Protein AF-0000000069617467 (afdb_homodimer)

Solvent-accessible surface area (backbone atoms only — not comparable to full-atom values): 15774 Å² total; per-residue (Å²): 109,36,40,50,74,33,66,69,47,35,53,41,63,71,67,53,55,66,71,58,50,39,51,41,36,24,69,76,70,70,43,80,58,65,96,55,37,62,63,57,52,35,64,37,52,48,46,84,77,55,85,90,43,57,62,51,57,52,49,24,48,52,44,39,72,70,46,52,64,68,52,53,51,52,40,30,53,61,68,50,56,65,60,70,63,42,53,55,52,51,37,44,50,51,50,61,40,33,41,37,44,66,61,40,49,51,53,48,49,52,49,53,47,48,50,48,47,52,50,48,49,50,48,50,48,53,49,49,53,55,53,63,67,61,58,74,78,71,76,74,75,121,108,37,40,51,75,34,64,70,48,36,52,40,64,72,69,52,55,66,72,59,50,39,52,42,36,24,70,76,70,71,43,80,57,65,93,55,39,63,64,55,51,34,64,38,51,47,49,84,76,57,82,89,47,57,61,50,56,51,50,26,49,52,46,39,72,70,46,52,64,67,53,52,51,52,40,30,53,61,68,52,54,65,60,68,62,43,52,55,54,50,36,44,50,51,50,60,41,33,41,37,43,66,58,41,48,51,53,48,51,52,47,53,49,50,50,50,46,51,50,49,50,50,50,50,50,52,51,50,55,54,55,62,67,60,58,73,78,71,77,73,76,120

Sequence (284 aa):
MKLIDIPELKAAIASERISRIRCLHNFLFGFDGDRENRNRMREFSGFNFHPNDKDFNEKAKLIEEKLSLNELITISNLLLINTKDTKKEIAQRLLTHLRDLNVLNQSIIRENDSEAENEQNRKSLEILSEESVQLPVHNVYHMKLIDIPELKAAIASERISRIRCLHNFLFGFDGDRENRNRMREFSGFNFHPNDKDFNEKAKLIEEKLSLNELITISNLLLINTKDTKKEIAQRLLTHLRDLNVLNQSIIRENDSEAENEQNRKSLEILSEESVQLPVHNVYH

Secondary structure (DSSP, 8-state):
--GGGSHHHHHHHHHS-HHHHHHHHHHHHSS---TTHHHHHHT-------TT-HHHHHHHHHHHHHS-HHHHHHHHHHTT-GGGS-HHHHHHHHHHHHS-HHHHHHHHHHHHHHHHHHHHHHHHHHHHHHHHHTS-------/--GGGSHHHHHHHHHS-HHHHHHHHHHHHSS---TTHHHHHHT-------TT-HHHHHHHHHHHHHS-HHHHHHHHHHTT-GGGS-HHHHHHHHHHHHS-HHHHHHHHHHHHHHHHHHHHHHHHHHHHHHHHHTS-------

Radius of gyration: 24.66 Å; Cα contacts (8 Å, |Δi|>4): 223; chains: 2; bounding box: 37×112×47 Å

Foldseek 3Di:
DFLCVDPLLVVLLVPDDPVLLQLLLCLQPVDGDDPCSSVVRRRHDDDDQDDVRVVVVVSVVSCPVPDDPVSVVSNCVSSCNVVPQDPVNVVVVVCVCVVDVVNVVVVVVVVVVVVVVVVVVVVVVVVVVVVVVPPDPPPPPD/DFLCVDPLLVVLLVPDDPVLLQLLLCLQPVDGDDPCSSVVRRRHDDDDQDVVNVVVVVSVVSCPVPDDPVSVVSNCVSSCNVVPQDPVNVVVVVCVCVVDVVNVVVVVVVVVVVVVVVVVVVVVVVVVVVVVVPPDPPPPPD

Organism: Araneus ventricosus (NCBI:txid182803)

Structure (mmCIF, N/CA/C/O backbone):
data_AF-0000000069617467-model_v1
#
loop_
_entity.id
_entity.type
_entity.pdbx_description
1 polymer 'Uncharacterized protein'
#
loop_
_atom_site.group_PDB
_atom_site.id
_atom_site.type_symbol
_atom_site.label_atom_id
_atom_site.label_alt_id
_atom_site.label_comp_id
_atom_site.label_asym_id
_atom_site.label_entity_id
_atom_site.label_seq_id
_atom_site.pdbx_PDB_ins_code
_atom_site.Cartn_x
_atom_site.Cartn_y
_atom_site.Cartn_z
_atom_site.occupancy
_atom_site.B_iso_or_equiv
_atom_site.auth_seq_id
_atom_site.auth_comp_id
_atom_site.auth_asym_id
_atom_site.auth_atom_id
_atom_site.pdbx_PDB_model_num
ATOM 1 N N . MET A 1 1 ? -6.25 -17.75 -20.094 1 91.5 1 MET A N 1
ATOM 2 C CA . MET A 1 1 ? -5.418 -16.562 -20.172 1 91.5 1 MET A CA 1
ATOM 3 C C . MET A 1 1 ? -4.188 -16.703 -19.281 1 91.5 1 MET A C 1
ATOM 5 O O . MET A 1 1 ? -4.25 -17.312 -18.219 1 91.5 1 MET A O 1
ATOM 9 N N . LYS A 1 2 ? -3.053 -16.203 -19.844 1 96.44 2 LYS A N 1
ATOM 10 C CA . LYS A 1 2 ? -1.792 -16.219 -19.109 1 96.44 2 LYS A CA 1
ATOM 11 C C . LYS A 1 2 ? -1.332 -14.805 -18.781 1 96.44 2 LYS A C 1
ATOM 13 O O . LYS A 1 2 ? -1.882 -13.828 -19.281 1 96.44 2 LYS A O 1
ATOM 18 N N . LEU A 1 3 ? -0.319 -14.68 -17.875 1 96.06 3 LEU A N 1
ATOM 19 C CA . LEU A 1 3 ? 0.204 -13.375 -17.469 1 96.06 3 LEU A CA 1
ATOM 20 C C . LEU A 1 3 ? 0.758 -12.625 -18.672 1 96.06 3 LEU A C 1
ATOM 22 O O . LEU A 1 3 ? 0.62 -11.398 -18.766 1 96.06 3 LEU A O 1
ATOM 26 N N . ILE A 1 4 ? 1.309 -13.445 -19.641 1 95.88 4 ILE A N 1
ATOM 27 C CA . ILE A 1 4 ? 1.941 -12.836 -20.797 1 95.88 4 ILE A CA 1
ATOM 28 C C . ILE A 1 4 ? 0.876 -12.227 -21.703 1 95.88 4 ILE A C 1
ATOM 30 O O . ILE A 1 4 ? 1.183 -11.391 -22.562 1 95.88 4 ILE A O 1
ATOM 34 N N . ASP A 1 5 ? -0.355 -12.648 -21.562 1 96.69 5 ASP A N 1
ATOM 35 C CA . ASP A 1 5 ? -1.444 -12.141 -22.391 1 96.69 5 ASP A CA 1
ATOM 36 C C . ASP A 1 5 ? -1.894 -10.758 -21.938 1 96.69 5 ASP A C 1
ATOM 38 O O . ASP A 1 5 ? -2.65 -10.078 -22.625 1 96.69 5 ASP A O 1
ATOM 42 N N . ILE A 1 6 ? -1.424 -10.391 -20.781 1 95.69 6 ILE A N 1
ATOM 43 C CA . ILE A 1 6 ? -1.722 -9.07 -20.25 1 95.69 6 ILE A CA 1
ATOM 44 C C . ILE A 1 6 ? -0.557 -8.125 -20.516 1 95.69 6 ILE A C 1
ATOM 46 O O . ILE A 1 6 ? 0.507 -8.242 -19.906 1 95.69 6 ILE A O 1
ATOM 50 N N . PRO A 1 7 ? -0.808 -7.207 -21.438 1 94.75 7 PRO A N 1
ATOM 51 C CA . PRO A 1 7 ? 0.299 -6.375 -21.906 1 94.75 7 PRO A CA 1
ATOM 52 C C . PRO A 1 7 ? 1.029 -5.66 -20.781 1 94.75 7 PRO A C 1
ATOM 54 O O . PRO A 1 7 ? 2.262 -5.613 -20.766 1 94.75 7 PRO A O 1
ATOM 57 N N . GLU A 1 8 ? 0.348 -5.137 -19.828 1 93.38 8 GLU A N 1
ATOM 58 C CA . GLU A 1 8 ? 0.96 -4.395 -18.734 1 93.38 8 GLU A CA 1
ATOM 59 C C . GLU A 1 8 ? 1.828 -5.309 -17.859 1 93.38 8 GLU A C 1
ATOM 61 O O . GLU A 1 8 ? 2.912 -4.914 -17.438 1 93.38 8 GLU A O 1
ATOM 66 N N . LEU A 1 9 ? 1.341 -6.488 -17.625 1 95.31 9 LEU A N 1
ATOM 67 C CA . LEU A 1 9 ? 2.086 -7.418 -16.781 1 95.31 9 LEU A CA 1
ATOM 68 C C . LEU A 1 9 ? 3.281 -7.992 -17.531 1 95.31 9 LEU A C 1
ATOM 70 O O . LEU A 1 9 ? 4.34 -8.227 -16.938 1 95.31 9 LEU A O 1
ATOM 74 N N . LYS A 1 10 ? 3.018 -8.195 -18.859 1 95.94 10 LYS A N 1
ATOM 75 C CA . LYS A 1 10 ? 4.129 -8.625 -19.703 1 95.94 10 LYS A CA 1
ATOM 76 C C . LYS A 1 10 ? 5.293 -7.641 -19.625 1 95.94 10 LYS A C 1
ATOM 78 O O . LYS A 1 10 ? 6.441 -8.039 -19.422 1 95.94 10 LYS A O 1
ATOM 83 N N . ALA A 1 11 ? 4.973 -6.387 -19.766 1 95.62 11 ALA A N 1
ATOM 84 C CA . ALA A 1 11 ? 5.984 -5.336 -19.719 1 95.62 11 ALA A CA 1
ATOM 85 C C . ALA A 1 11 ? 6.641 -5.27 -18.344 1 95.62 11 ALA A C 1
ATOM 87 O O . ALA A 1 11 ? 7.859 -5.113 -18.234 1 95.62 11 ALA A O 1
ATOM 88 N N . ALA A 1 12 ? 5.84 -5.379 -17.297 1 92.88 12 ALA A N 1
ATOM 89 C CA . ALA A 1 12 ? 6.344 -5.293 -15.938 1 92.88 12 ALA A CA 1
ATOM 90 C C . ALA A 1 12 ? 7.305 -6.441 -15.633 1 92.88 12 ALA A C 1
ATOM 92 O O . ALA A 1 12 ? 8.398 -6.223 -15.109 1 92.88 12 ALA A O 1
ATOM 93 N N . ILE A 1 13 ? 6.965 -7.609 -16.031 1 95.44 13 ILE A N 1
ATOM 94 C CA . ILE A 1 13 ? 7.762 -8.797 -15.758 1 95.44 13 ILE A CA 1
ATOM 95 C C . ILE A 1 13 ? 9.078 -8.719 -16.531 1 95.44 13 ILE A C 1
ATOM 97 O O . ILE A 1 13 ? 10.133 -9.109 -16.016 1 95.44 13 ILE A O 1
ATOM 101 N N . ALA A 1 14 ? 9.016 -8.141 -17.656 1 95.12 14 ALA A N 1
ATOM 102 C CA . ALA A 1 14 ? 10.203 -8.031 -18.5 1 95.12 14 ALA A CA 1
ATOM 103 C C . ALA A 1 14 ? 11.188 -7.016 -17.938 1 95.12 14 ALA A C 1
ATOM 105 O O . ALA A 1 14 ? 12.406 -7.191 -18.062 1 95.12 14 ALA A O 1
ATOM 106 N N . SER A 1 15 ? 10.711 -5.988 -17.266 1 94.75 15 SER A N 1
ATOM 107 C CA . SER A 1 15 ? 11.547 -4.84 -16.938 1 94.75 15 SER A CA 1
ATOM 108 C C . SER A 1 15 ? 11.875 -4.793 -15.453 1 94.75 15 SER A C 1
ATOM 110 O O . SER A 1 15 ? 12.781 -4.07 -15.031 1 94.75 15 SER A O 1
ATOM 112 N N . GLU A 1 16 ? 11.227 -5.531 -14.609 1 93.81 16 GLU A N 1
ATOM 113 C CA . GLU A 1 16 ? 11.406 -5.453 -13.164 1 93.81 16 GLU A CA 1
ATOM 114 C C . GLU A 1 16 ? 12.758 -6.027 -12.75 1 93.81 16 GLU A C 1
ATOM 116 O O . GLU A 1 16 ? 13.312 -6.891 -13.438 1 93.81 16 GLU A O 1
ATOM 121 N N . ARG A 1 17 ? 13.203 -5.52 -11.648 1 93.5 17 ARG A N 1
ATOM 122 C CA . ARG A 1 17 ? 14.469 -6 -11.086 1 93.5 17 ARG A CA 1
ATOM 123 C C . ARG A 1 17 ? 14.367 -7.473 -10.703 1 93.5 17 ARG A C 1
ATOM 125 O O . ARG A 1 17 ? 13.281 -7.973 -10.406 1 93.5 17 ARG A O 1
ATOM 132 N N . ILE A 1 18 ? 15.516 -8.094 -10.672 1 93.75 18 ILE A N 1
ATOM 133 C CA . ILE A 1 18 ? 15.609 -9.531 -10.438 1 93.75 18 ILE A CA 1
ATOM 134 C C . ILE A 1 18 ? 15.047 -9.867 -9.055 1 93.75 18 ILE A C 1
ATOM 136 O O . ILE A 1 18 ? 14.367 -10.883 -8.883 1 93.75 18 ILE A O 1
ATOM 140 N N . SER A 1 19 ? 15.383 -9.062 -8.078 1 92.69 19 SER A N 1
ATOM 141 C CA . SER A 1 19 ? 14.93 -9.32 -6.711 1 92.69 19 SER A CA 1
ATOM 142 C C . SER A 1 19 ? 13.406 -9.367 -6.633 1 92.69 19 SER A C 1
ATOM 144 O O . SER A 1 19 ? 12.844 -10.234 -5.965 1 92.69 19 SER A O 1
ATO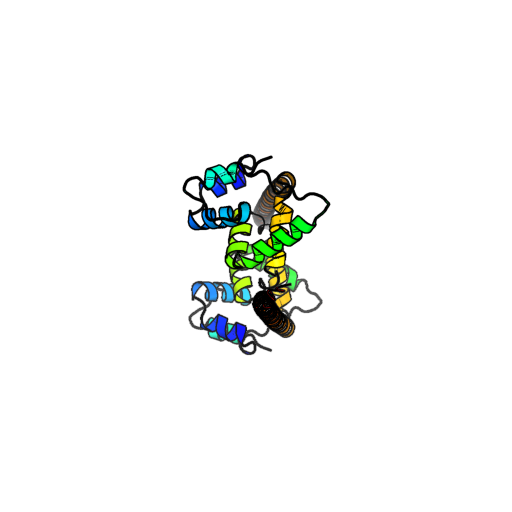M 146 N N . ARG A 1 20 ? 12.758 -8.508 -7.336 1 93.31 20 ARG A N 1
ATOM 147 C CA . ARG A 1 20 ? 11.297 -8.453 -7.34 1 93.31 20 ARG A CA 1
ATOM 148 C C . ARG A 1 20 ? 10.711 -9.617 -8.125 1 93.31 20 ARG A C 1
ATOM 150 O O . ARG A 1 20 ? 9.672 -10.172 -7.734 1 93.31 20 ARG A O 1
ATOM 157 N N . ILE A 1 21 ? 11.438 -10 -9.172 1 94.81 21 ILE A N 1
ATOM 158 C CA . ILE A 1 21 ? 11.008 -11.148 -9.969 1 94.81 21 ILE A CA 1
ATOM 159 C C . ILE A 1 21 ? 11.094 -12.422 -9.125 1 94.81 21 ILE A C 1
ATOM 161 O O . ILE A 1 21 ? 10.195 -13.266 -9.164 1 94.81 21 ILE A O 1
ATOM 165 N N . ARG A 1 22 ? 12.125 -12.422 -8.367 1 94.19 22 ARG A N 1
ATOM 166 C CA . ARG A 1 22 ? 12.289 -13.578 -7.496 1 94.19 22 ARG A CA 1
ATOM 167 C C . ARG A 1 22 ? 11.188 -13.633 -6.441 1 94.19 22 ARG A C 1
ATOM 169 O O . ARG A 1 22 ? 10.664 -14.703 -6.141 1 94.19 22 ARG A O 1
ATOM 176 N N . CYS A 1 23 ? 10.867 -12.57 -5.949 1 94.31 23 CYS A N 1
ATOM 177 C CA . CYS A 1 23 ? 9.797 -12.461 -4.961 1 94.31 23 CYS A CA 1
ATOM 178 C C . CYS A 1 23 ? 8.469 -12.898 -5.547 1 94.31 23 CYS A C 1
ATOM 180 O O . CYS A 1 23 ? 7.754 -13.711 -4.945 1 94.31 23 CYS A O 1
ATOM 182 N N . LEU A 1 24 ? 8.195 -12.469 -6.699 1 96.25 24 LEU A N 1
ATOM 183 C CA . LEU A 1 24 ? 6.953 -12.844 -7.375 1 96.25 24 LEU A CA 1
ATOM 184 C C . LEU A 1 24 ? 6.934 -14.328 -7.695 1 96.25 24 LEU A C 1
ATOM 186 O O . LEU A 1 24 ? 5.91 -14.992 -7.516 1 96.25 24 LEU A O 1
ATOM 190 N N . HIS A 1 25 ? 8.016 -14.781 -8.188 1 96.75 25 HIS A N 1
ATOM 191 C CA . HIS A 1 25 ? 8.117 -16.203 -8.508 1 96.75 25 HIS A CA 1
ATOM 192 C C . HIS A 1 25 ? 7.871 -17.062 -7.266 1 96.75 25 HIS A C 1
ATOM 194 O O . HIS A 1 25 ? 7.164 -18.062 -7.332 1 96.75 25 HIS A O 1
ATOM 200 N N . ASN A 1 26 ? 8.477 -16.688 -6.184 1 94.5 26 ASN A N 1
ATOM 201 C CA . ASN A 1 26 ? 8.273 -17.391 -4.922 1 94.5 26 ASN A CA 1
ATOM 202 C C . ASN A 1 26 ? 6.805 -17.375 -4.508 1 94.5 26 ASN A C 1
ATOM 204 O O . ASN A 1 26 ? 6.273 -18.406 -4.062 1 94.5 26 ASN A O 1
ATOM 208 N N . PHE A 1 27 ? 6.172 -16.391 -4.66 1 96.44 27 PHE A N 1
ATOM 209 C CA . PHE A 1 27 ? 4.754 -16.234 -4.355 1 96.44 27 PHE A CA 1
ATOM 210 C C . PHE A 1 27 ? 3.906 -17.156 -5.234 1 96.44 27 PHE A C 1
ATOM 212 O O . PHE A 1 27 ? 3.014 -17.844 -4.742 1 96.44 27 PHE A O 1
ATOM 219 N N . LEU A 1 28 ? 4.203 -17.203 -6.484 1 95.12 28 LEU A N 1
ATOM 220 C CA . LEU A 1 28 ? 3.379 -17.922 -7.449 1 95.12 28 LEU A CA 1
ATOM 221 C C . LEU A 1 28 ? 3.594 -19.422 -7.332 1 95.12 28 LEU A C 1
ATOM 223 O O . LEU A 1 28 ? 2.641 -20.203 -7.426 1 95.12 28 LEU A O 1
ATOM 227 N N . PHE A 1 29 ? 4.902 -19.734 -7.117 1 93.38 29 PHE A N 1
ATOM 228 C CA . PHE A 1 29 ? 5.23 -21.156 -7.285 1 93.38 29 PHE A CA 1
ATOM 229 C C . PHE A 1 29 ? 5.73 -21.75 -5.977 1 93.38 29 PHE A C 1
ATOM 231 O O . PHE A 1 29 ? 5.828 -22.969 -5.848 1 93.38 29 PHE A O 1
ATOM 238 N N . GLY A 1 30 ? 6.051 -21 -5.008 1 91.06 30 GLY A N 1
ATOM 239 C CA . GLY A 1 30 ? 6.371 -21.469 -3.67 1 91.06 30 GLY A CA 1
ATOM 240 C C . GLY A 1 30 ? 7.848 -21.766 -3.482 1 91.06 30 GLY A C 1
ATOM 241 O O . GLY A 1 30 ? 8.242 -22.391 -2.492 1 91.06 30 GLY A O 1
ATOM 242 N N . PHE A 1 31 ? 8.656 -21.469 -4.402 1 87 31 PHE A N 1
ATOM 243 C CA . PHE A 1 31 ? 10.094 -21.688 -4.285 1 87 31 PHE A CA 1
ATOM 244 C C . PHE A 1 31 ? 10.867 -20.625 -5.078 1 87 31 PHE A C 1
ATOM 246 O O . PHE A 1 31 ? 10.312 -19.984 -5.973 1 87 31 PHE A O 1
ATOM 253 N N . ASP A 1 32 ? 12.156 -20.516 -4.629 1 83.81 32 ASP A N 1
ATOM 254 C CA . ASP A 1 32 ? 13.008 -19.547 -5.301 1 83.81 32 ASP A CA 1
ATOM 255 C C . ASP A 1 32 ? 13.32 -19.984 -6.73 1 83.81 32 ASP A C 1
ATOM 257 O O . ASP A 1 32 ? 13.555 -21.156 -6.988 1 83.81 32 ASP A O 1
ATOM 261 N N . GLY A 1 33 ? 12.992 -19.25 -7.609 1 80.5 33 GLY A N 1
ATOM 262 C CA . GLY A 1 33 ? 13.234 -19.578 -9.008 1 80.5 33 GLY A CA 1
ATOM 263 C C . GLY A 1 33 ? 14.695 -19.469 -9.398 1 80.5 33 GLY A C 1
ATOM 264 O O . GLY A 1 33 ? 15.562 -19.297 -8.539 1 80.5 33 GLY A O 1
ATOM 265 N N . ASP A 1 34 ? 14.953 -19.938 -10.641 1 87.31 34 ASP A N 1
ATOM 266 C CA . ASP A 1 34 ? 16.266 -19.859 -11.273 1 87.31 34 ASP A CA 1
ATOM 267 C C . ASP A 1 34 ? 16.266 -18.859 -12.422 1 87.31 34 ASP A C 1
ATOM 269 O O . ASP A 1 34 ? 15.594 -17.828 -12.352 1 87.31 34 ASP A O 1
ATOM 273 N N . ARG A 1 35 ? 17.109 -19 -13.367 1 88.5 35 ARG A N 1
ATOM 274 C CA . ARG A 1 35 ? 17.281 -18.094 -14.484 1 88.5 35 ARG A CA 1
ATOM 275 C C . ARG A 1 35 ? 16.016 -18.047 -15.352 1 88.5 35 ARG A C 1
ATOM 277 O O . ARG A 1 35 ? 15.82 -17.094 -16.109 1 88.5 35 ARG A O 1
ATOM 284 N N . GLU A 1 36 ? 15.211 -19.047 -15.133 1 89.06 36 GLU A N 1
ATOM 285 C CA . GLU A 1 36 ? 14.047 -19.141 -16.016 1 89.06 36 GLU A CA 1
ATOM 286 C C . GLU A 1 36 ? 12.797 -18.594 -15.328 1 89.06 36 GLU A C 1
ATOM 288 O O . GLU A 1 36 ? 11.68 -18.812 -15.797 1 89.06 36 GLU A O 1
ATOM 293 N N . ASN A 1 37 ? 12.961 -17.844 -14.273 1 92.12 37 ASN A N 1
ATOM 294 C CA . ASN A 1 37 ? 11.867 -17.281 -13.484 1 92.12 37 ASN A CA 1
ATOM 295 C C . ASN A 1 37 ? 10.875 -16.516 -14.367 1 92.12 37 ASN A C 1
ATOM 297 O O . ASN A 1 37 ? 9.672 -16.781 -14.32 1 92.12 37 ASN A O 1
ATOM 301 N N . ARG A 1 38 ? 11.367 -15.68 -15.203 1 95.25 38 ARG A N 1
ATOM 302 C CA . ARG A 1 38 ? 10.5 -14.82 -16 1 95.25 38 ARG A CA 1
ATOM 303 C C . ARG A 1 38 ? 9.664 -15.641 -16.984 1 95.25 38 ARG A C 1
ATOM 305 O O . ARG A 1 38 ? 8.461 -15.414 -17.125 1 95.25 38 ARG A O 1
ATOM 312 N N . ASN A 1 39 ? 10.336 -16.609 -17.578 1 94.44 39 ASN A N 1
ATOM 313 C CA . ASN A 1 39 ? 9.633 -17.453 -18.547 1 94.44 39 ASN A CA 1
ATOM 314 C C . ASN A 1 39 ? 8.508 -18.234 -17.875 1 94.44 39 ASN A C 1
ATOM 316 O O . ASN A 1 39 ? 7.395 -18.312 -18.406 1 94.44 39 ASN A O 1
ATOM 320 N N . ARG A 1 40 ? 8.758 -18.812 -16.75 1 94 40 ARG A N 1
ATOM 321 C CA . ARG A 1 40 ? 7.754 -19.562 -16.016 1 94 40 ARG A CA 1
ATOM 322 C C . ARG A 1 40 ? 6.598 -18.672 -15.586 1 94 40 ARG A C 1
ATOM 324 O O . ARG A 1 40 ? 5.434 -19.062 -15.672 1 94 40 ARG A O 1
ATOM 331 N N . MET A 1 41 ? 6.84 -17.484 -15.203 1 95.69 41 MET A N 1
ATOM 332 C CA . MET A 1 41 ? 5.82 -16.562 -14.711 1 95.69 41 MET A CA 1
ATOM 333 C C . MET A 1 41 ? 4.906 -16.109 -15.844 1 95.69 41 MET A C 1
ATOM 335 O O . MET A 1 41 ? 3.703 -15.93 -15.648 1 95.69 41 MET A O 1
ATOM 339 N N . ARG A 1 42 ? 5.574 -15.977 -17 1 95.06 42 ARG A N 1
ATOM 340 C CA . ARG A 1 42 ? 4.793 -15.555 -18.156 1 95.06 42 ARG A CA 1
ATOM 341 C C . ARG A 1 42 ? 3.697 -16.578 -18.469 1 95.06 42 ARG A C 1
ATOM 343 O O . ARG A 1 42 ? 2.6 -16.203 -18.891 1 95.06 42 ARG A O 1
ATOM 350 N N . GLU A 1 43 ? 4.059 -17.812 -18.156 1 95.06 43 GLU A N 1
ATOM 351 C CA . GLU A 1 43 ? 3.154 -18.906 -18.5 1 95.06 43 GLU A CA 1
ATOM 352 C C . GLU A 1 43 ? 2.125 -19.141 -17.391 1 95.06 43 GLU A C 1
ATOM 354 O O . GLU A 1 43 ? 1.208 -19.953 -17.547 1 95.06 43 GLU A O 1
ATOM 359 N N . PHE A 1 44 ? 2.162 -18.391 -16.328 1 96.25 44 PHE A N 1
ATOM 360 C CA . PHE A 1 44 ? 1.231 -18.531 -15.219 1 96.25 44 PHE A CA 1
ATOM 361 C C . PHE A 1 44 ? -0.182 -18.156 -15.648 1 96.25 44 PHE A C 1
ATOM 363 O O . PHE A 1 44 ? -0.396 -17.094 -16.234 1 96.25 44 PHE A O 1
ATOM 370 N N . SER A 1 45 ? -1.091 -19.078 -15.367 1 95.25 45 SER A N 1
ATOM 371 C CA . SER A 1 45 ? -2.443 -18.891 -15.875 1 95.25 45 SER A CA 1
ATOM 372 C C . SER A 1 45 ? -3.438 -18.672 -14.742 1 95.25 45 SER A C 1
ATOM 374 O O . SER A 1 45 ? -4.652 -18.719 -14.953 1 95.25 45 SER A O 1
ATOM 376 N N . GLY A 1 46 ? -2.982 -18.438 -13.594 1 93.31 46 GLY A N 1
ATOM 377 C CA . GLY A 1 46 ? -3.865 -18.234 -12.461 1 93.31 46 GLY A CA 1
ATOM 378 C C . GLY A 1 46 ? -3.951 -19.438 -11.539 1 93.31 46 GLY A C 1
ATOM 379 O O . GLY A 1 46 ? -3.537 -20.531 -11.906 1 93.31 46 GLY A O 1
ATOM 380 N N . PHE A 1 47 ? -4.379 -19.141 -10.328 1 90.75 47 PHE A N 1
ATOM 381 C CA . PHE A 1 47 ? -4.609 -20.203 -9.367 1 90.75 47 PHE A CA 1
ATOM 382 C C . PHE A 1 47 ? -5.953 -20.875 -9.617 1 90.75 47 PHE A C 1
ATOM 384 O O . PHE A 1 47 ? -6.938 -20.219 -9.938 1 90.75 47 PHE A O 1
ATOM 391 N N . ASN A 1 48 ? -5.945 -22.141 -9.758 1 82.69 48 ASN A N 1
ATOM 392 C CA . ASN A 1 48 ? -7.176 -22.891 -9.945 1 82.69 48 ASN A CA 1
ATOM 393 C C . ASN A 1 48 ? -7.707 -23.453 -8.625 1 82.69 48 ASN A C 1
ATOM 395 O O . ASN A 1 48 ? -7.539 -24.625 -8.328 1 82.69 48 ASN A O 1
ATOM 399 N N . PHE A 1 49 ? -8.297 -22.438 -7.883 1 73.25 49 PHE A N 1
ATOM 400 C CA . PHE A 1 49 ? -8.828 -22.922 -6.609 1 73.25 49 PHE A CA 1
ATOM 401 C C . PHE A 1 49 ? -10.234 -23.484 -6.777 1 73.25 49 PHE A C 1
ATOM 403 O O . PHE A 1 49 ? -11.047 -22.922 -7.512 1 73.25 49 PHE A O 1
ATOM 410 N N . HIS A 1 50 ? -10.43 -24.766 -6.648 1 62.03 50 HIS A N 1
ATOM 411 C CA . HIS A 1 50 ? -11.742 -25.422 -6.68 1 62.03 50 HIS A CA 1
ATOM 412 C C . HIS A 1 50 ? -12.547 -25.094 -5.426 1 62.03 50 HIS A C 1
ATOM 414 O O . HIS A 1 50 ? -11.969 -24.766 -4.387 1 62.03 50 HIS A O 1
ATOM 420 N N . PRO A 1 51 ? -13.984 -25.328 -5.559 1 50.78 51 PRO A N 1
ATOM 421 C CA . PRO A 1 51 ? -14.977 -25.109 -4.5 1 50.78 51 PRO A CA 1
ATOM 422 C C . PRO A 1 51 ? -14.523 -25.641 -3.146 1 50.78 51 PRO A C 1
ATOM 424 O O . PRO A 1 51 ? -14.898 -25.094 -2.104 1 50.78 51 PRO A O 1
ATOM 427 N N . ASN A 1 52 ? -14.266 -27.016 -3.041 1 54.69 52 ASN A N 1
ATOM 428 C CA . ASN A 1 52 ? -14.008 -27.453 -1.672 1 54.69 52 ASN A CA 1
ATOM 429 C C . ASN A 1 52 ? -12.797 -26.75 -1.07 1 54.69 52 ASN A C 1
ATOM 431 O O . ASN A 1 52 ? -12.195 -27.234 -0.118 1 54.69 52 ASN A O 1
ATOM 435 N N . ASP A 1 53 ? -12.523 -25.391 -1.172 1 61.78 53 ASP A N 1
ATOM 436 C CA . ASP A 1 53 ? -11.727 -24.156 -1.168 1 61.78 53 ASP A CA 1
ATOM 437 C C . ASP A 1 53 ? -10.836 -24.094 0.067 1 61.78 53 ASP A C 1
ATOM 439 O O . ASP A 1 53 ? -10.336 -23.031 0.422 1 61.78 53 ASP A O 1
ATOM 443 N N . LYS A 1 54 ? -10.656 -25.188 0.839 1 78.62 54 LYS A N 1
ATOM 444 C CA . LYS A 1 54 ? -9.641 -25.281 1.886 1 78.62 54 LYS A CA 1
ATOM 445 C C . LYS A 1 54 ? -8.266 -24.906 1.345 1 78.62 54 LYS A C 1
ATOM 447 O O . LYS A 1 54 ? -7.465 -24.266 2.045 1 78.62 54 LYS A O 1
ATOM 452 N N . ASP A 1 55 ? -8.211 -25.141 0.066 1 84.12 55 ASP A N 1
ATOM 453 C CA . ASP A 1 55 ? -6.926 -24.922 -0.583 1 84.12 55 ASP A CA 1
ATOM 454 C C . ASP A 1 55 ? -6.578 -23.422 -0.6 1 84.12 55 ASP A C 1
ATOM 456 O O . ASP A 1 55 ? -5.418 -23.047 -0.417 1 84.12 55 ASP A O 1
ATOM 460 N N . PHE A 1 56 ? -7.551 -22.625 -0.708 1 88.19 56 PHE A N 1
ATOM 461 C CA . PHE A 1 56 ? -7.348 -21.172 -0.752 1 88.19 56 PHE A CA 1
ATOM 462 C C . PHE A 1 56 ? -6.789 -20.672 0.57 1 88.19 56 PHE A C 1
ATOM 464 O O . PHE A 1 56 ? -5.746 -20 0.596 1 88.19 56 PHE A O 1
ATOM 471 N N . ASN A 1 57 ? -7.445 -21.078 1.605 1 86.31 57 ASN A N 1
ATOM 472 C CA . ASN A 1 57 ? -7.02 -20.641 2.932 1 86.31 57 ASN A CA 1
ATOM 473 C C . ASN A 1 57 ? -5.648 -21.203 3.297 1 86.31 57 ASN A C 1
ATOM 475 O O . ASN A 1 57 ? -4.852 -20.531 3.949 1 86.31 57 ASN A O 1
ATOM 479 N N . GLU A 1 58 ? -5.477 -22.406 2.9 1 90.31 58 GLU A N 1
ATOM 480 C CA . GLU A 1 58 ? -4.18 -23.016 3.17 1 90.31 58 GLU A CA 1
ATOM 481 C C . GLU A 1 58 ? -3.064 -22.312 2.4 1 90.31 58 GLU A C 1
ATOM 483 O O . GLU A 1 58 ? -1.98 -22.078 2.941 1 90.31 58 GLU A O 1
ATOM 488 N N . LYS A 1 59 ? -3.404 -21.969 1.19 1 91.25 59 LYS A N 1
ATOM 489 C CA . LYS A 1 59 ? -2.422 -21.25 0.388 1 91.25 59 LYS A CA 1
ATOM 490 C C . LYS A 1 59 ? -2.162 -19.859 0.958 1 91.25 59 LYS A C 1
ATOM 492 O O . LYS A 1 59 ? -1.015 -19.422 1.035 1 91.25 59 LYS A O 1
ATOM 497 N N . ALA A 1 60 ? -3.174 -19.219 1.362 1 91.38 60 ALA A N 1
ATOM 498 C CA . ALA A 1 60 ? -3.041 -17.891 1.975 1 91.38 60 ALA A CA 1
ATOM 499 C C . ALA A 1 60 ? -2.178 -17.953 3.232 1 91.38 60 ALA A C 1
ATOM 501 O O . ALA A 1 60 ? -1.331 -17.094 3.455 1 91.38 60 ALA A O 1
ATOM 502 N N . LYS A 1 61 ? -2.461 -19 3.973 1 91.75 61 LYS A N 1
ATOM 503 C CA . LYS A 1 61 ? -1.697 -19.188 5.203 1 91.75 61 LYS A CA 1
ATOM 504 C C . LYS A 1 61 ? -0.221 -19.422 4.906 1 91.75 61 LYS A C 1
ATOM 506 O O . LYS A 1 61 ? 0.652 -18.875 5.586 1 91.75 61 LYS A O 1
ATOM 511 N N . LEU A 1 62 ? 0.059 -20.266 3.98 1 92.88 62 LEU A N 1
ATOM 512 C CA . LEU A 1 62 ? 1.433 -20.547 3.576 1 92.88 62 LEU A CA 1
ATOM 513 C C . LEU A 1 62 ? 2.133 -19.266 3.109 1 92.88 62 LEU A C 1
ATOM 515 O O . LEU A 1 62 ? 3.287 -19.031 3.471 1 92.88 62 LEU A O 1
ATOM 519 N N . ILE A 1 63 ? 1.437 -18.5 2.389 1 93.94 63 ILE A N 1
ATOM 520 C CA . ILE A 1 63 ? 1.98 -17.25 1.863 1 93.94 63 ILE A CA 1
ATOM 521 C C . ILE A 1 63 ? 2.275 -16.297 3.014 1 93.94 63 ILE A C 1
ATOM 523 O O . ILE A 1 63 ? 3.346 -15.688 3.061 1 93.94 63 ILE A O 1
ATOM 527 N N . GLU A 1 64 ? 1.355 -16.25 3.889 1 92 64 GLU A N 1
ATOM 528 C CA . GLU A 1 64 ? 1.503 -15.383 5.055 1 92 64 GLU A CA 1
ATOM 529 C C . GLU A 1 64 ? 2.736 -15.758 5.871 1 92 64 GLU A C 1
ATOM 531 O O . GLU A 1 64 ? 3.432 -14.883 6.395 1 92 64 GLU A O 1
ATOM 536 N N . GLU A 1 65 ? 2.986 -16.984 5.969 1 92.31 65 GLU A N 1
ATOM 537 C CA . GLU A 1 65 ? 4.094 -17.484 6.781 1 92.31 65 GLU A CA 1
ATOM 538 C C . GLU A 1 65 ? 5.426 -17.312 6.059 1 92.31 65 GLU A C 1
ATOM 540 O O . GLU A 1 65 ? 6.449 -17.031 6.691 1 92.31 65 GLU A O 1
ATOM 545 N N . LYS A 1 66 ? 5.391 -17.328 4.844 1 93.88 66 LYS A N 1
ATOM 546 C CA . LYS A 1 66 ? 6.625 -17.375 4.062 1 93.88 66 LYS A CA 1
ATOM 547 C C . LYS A 1 66 ? 7.078 -15.977 3.664 1 93.88 66 LYS A C 1
ATOM 549 O O . LYS A 1 66 ? 8.273 -15.695 3.623 1 93.88 66 LYS A O 1
ATOM 554 N N . LEU A 1 67 ? 6.168 -15.148 3.369 1 93.5 67 LEU A N 1
ATOM 555 C CA . LEU A 1 67 ? 6.516 -13.844 2.818 1 93.5 67 LEU A CA 1
ATOM 556 C C . LEU A 1 67 ? 6.332 -12.742 3.863 1 93.5 67 LEU A C 1
ATOM 558 O O . LEU A 1 67 ? 5.414 -12.805 4.68 1 93.5 67 LEU A O 1
ATOM 562 N N . SER A 1 68 ? 7.215 -11.797 3.766 1 89.94 68 SER A N 1
ATOM 563 C CA . SER A 1 68 ? 7.082 -10.625 4.625 1 89.94 68 SER A CA 1
ATOM 564 C C . SER A 1 68 ? 6.027 -9.664 4.09 1 89.94 68 SER A C 1
ATOM 566 O O . SER A 1 68 ? 5.633 -9.758 2.924 1 89.94 68 SER A O 1
ATOM 568 N N . LEU A 1 69 ? 5.602 -8.789 4.965 1 85 69 LEU A N 1
ATOM 569 C CA . LEU A 1 69 ? 4.652 -7.754 4.57 1 85 69 LEU A CA 1
ATOM 570 C C . LEU A 1 69 ? 5.168 -6.977 3.365 1 85 69 LEU A C 1
ATOM 572 O O . LEU A 1 69 ? 4.422 -6.738 2.412 1 85 69 LEU A O 1
ATOM 576 N N . ASN A 1 70 ? 6.457 -6.555 3.406 1 83.44 70 ASN A N 1
ATOM 577 C CA . ASN A 1 70 ? 7.047 -5.777 2.32 1 83.44 70 ASN A CA 1
ATOM 578 C C . ASN A 1 70 ? 7.055 -6.562 1.012 1 83.44 70 ASN A C 1
ATOM 580 O O . ASN A 1 70 ? 6.871 -5.988 -0.063 1 83.44 70 ASN A O 1
ATOM 584 N N . GLU A 1 71 ? 7.305 -7.801 1.117 1 91.31 71 GLU A N 1
ATOM 585 C CA . GLU A 1 71 ? 7.285 -8.633 -0.081 1 91.31 71 GLU A CA 1
ATOM 586 C C . GLU A 1 71 ? 5.883 -8.719 -0.675 1 91.31 71 GLU A C 1
ATOM 588 O O . GLU A 1 71 ? 5.711 -8.617 -1.892 1 91.31 71 GLU A O 1
ATOM 593 N N . LEU A 1 72 ? 4.891 -8.875 0.153 1 92.62 72 LEU A N 1
ATOM 594 C CA . LEU A 1 72 ? 3.51 -8.93 -0.313 1 92.62 72 LEU A CA 1
ATOM 595 C C . LEU A 1 72 ? 3.107 -7.621 -0.983 1 92.62 72 LEU A C 1
ATOM 597 O O . LEU A 1 72 ? 2.445 -7.629 -2.023 1 92.62 72 LEU A O 1
ATOM 601 N N . ILE A 1 73 ? 3.561 -6.582 -0.383 1 86.12 73 ILE A N 1
ATOM 602 C CA . ILE A 1 73 ? 3.303 -5.262 -0.945 1 86.12 73 ILE A CA 1
ATOM 603 C C . ILE A 1 73 ? 4 -5.129 -2.295 1 86.12 73 ILE A C 1
ATOM 605 O O . ILE A 1 73 ? 3.412 -4.637 -3.262 1 86.12 73 ILE A O 1
ATOM 609 N N . THR A 1 74 ? 5.277 -5.527 -2.387 1 88.75 74 THR A N 1
ATOM 610 C CA . THR A 1 74 ? 6.051 -5.508 -3.621 1 88.75 74 THR A CA 1
ATOM 611 C C . THR A 1 74 ? 5.328 -6.273 -4.727 1 88.75 74 THR A C 1
ATOM 613 O O . THR A 1 74 ? 5.211 -5.789 -5.852 1 88.75 74 THR A O 1
ATOM 616 N N . ILE A 1 75 ? 4.781 -7.43 -4.355 1 94.81 75 ILE A N 1
ATOM 617 C CA . ILE A 1 75 ? 4.078 -8.281 -5.309 1 94.81 75 ILE A CA 1
ATOM 618 C C . ILE A 1 75 ? 2.797 -7.59 -5.77 1 94.81 75 ILE A C 1
ATOM 620 O O . ILE A 1 75 ? 2.48 -7.586 -6.961 1 94.81 75 ILE A O 1
ATOM 624 N N . SER A 1 76 ? 2.129 -7.055 -4.859 1 91.62 76 SER A N 1
ATOM 625 C CA . SER A 1 76 ? 0.91 -6.32 -5.184 1 91.62 76 SER A CA 1
ATOM 626 C C . SER A 1 76 ? 1.186 -5.211 -6.195 1 91.62 76 SER A C 1
ATOM 628 O O . SER A 1 76 ? 0.379 -4.973 -7.094 1 91.62 76 SER A O 1
ATOM 630 N N . ASN A 1 77 ? 2.27 -4.539 -6.008 1 86.56 77 ASN A N 1
ATOM 631 C CA . ASN A 1 77 ? 2.662 -3.459 -6.91 1 86.56 77 ASN A CA 1
ATOM 632 C C . ASN A 1 77 ? 3.076 -3.996 -8.281 1 86.56 77 ASN A C 1
ATOM 634 O O . ASN A 1 77 ? 2.754 -3.398 -9.305 1 86.56 77 ASN A O 1
ATOM 638 N N . LEU A 1 78 ? 3.729 -5.113 -8.258 1 91.31 78 LEU A N 1
ATOM 639 C CA . LEU A 1 78 ? 4.199 -5.742 -9.484 1 91.31 78 LEU A CA 1
ATOM 640 C C . LEU A 1 78 ? 3.029 -6.207 -10.344 1 91.31 78 LEU A C 1
ATOM 642 O O . LEU A 1 78 ? 3.076 -6.105 -11.57 1 91.31 78 LEU A O 1
ATOM 646 N N . LEU A 1 79 ? 2.025 -6.598 -9.68 1 92.69 79 LEU A N 1
ATOM 647 C CA . LEU A 1 79 ? 0.859 -7.133 -10.375 1 92.69 79 LEU A CA 1
ATOM 648 C C . LEU A 1 79 ? -0.165 -6.035 -10.641 1 92.69 79 LEU A C 1
ATOM 650 O O . LEU A 1 79 ? -1.229 -6.297 -11.211 1 92.69 79 LEU A O 1
ATOM 654 N N . LEU A 1 80 ? 0.198 -4.887 -10.234 1 85.62 80 LEU A N 1
ATOM 655 C CA . LEU A 1 80 ? -0.614 -3.695 -10.469 1 85.62 80 LEU A CA 1
ATOM 656 C C . LEU A 1 80 ? -1.954 -3.803 -9.75 1 85.62 80 LEU A C 1
ATOM 658 O O . LEU A 1 80 ? -2.961 -3.266 -10.219 1 85.62 80 LEU A O 1
ATOM 662 N N . ILE A 1 81 ? -1.99 -4.59 -8.648 1 83.31 81 ILE A N 1
ATOM 663 C CA . ILE A 1 81 ? -3.217 -4.793 -7.891 1 83.31 81 ILE A CA 1
ATOM 664 C C . ILE A 1 81 ? -3.412 -3.637 -6.91 1 83.31 81 ILE A C 1
ATOM 666 O O . ILE A 1 81 ? -4.543 -3.229 -6.641 1 83.31 81 ILE A O 1
ATOM 670 N N . ASN A 1 82 ? -2.264 -3.213 -6.277 1 65.56 82 ASN A N 1
ATOM 671 C CA . ASN A 1 82 ? -2.332 -2.105 -5.328 1 65.56 82 ASN A CA 1
ATOM 672 C C . ASN A 1 82 ? -2.844 -0.83 -5.992 1 65.56 82 ASN A C 1
ATOM 674 O O . ASN A 1 82 ? -2.902 0.225 -5.355 1 65.56 82 ASN A O 1
ATOM 678 N N . THR A 1 83 ? -3.145 -1.029 -7.277 1 60.5 83 THR A N 1
ATOM 679 C CA . THR A 1 83 ? -3.551 0.132 -8.062 1 60.5 83 THR A CA 1
ATOM 680 C C . THR A 1 83 ? -5.035 0.424 -7.867 1 60.5 83 THR A C 1
ATOM 682 O O . THR A 1 83 ? -5.574 1.353 -8.469 1 60.5 83 THR A O 1
ATOM 685 N N . LYS A 1 84 ? -5.555 -0.338 -6.801 1 61.44 84 LYS A N 1
ATOM 686 C CA . LYS A 1 84 ? -6.996 -0.109 -6.766 1 61.44 84 LYS A CA 1
ATOM 687 C C . LYS A 1 84 ? -7.328 1.194 -6.047 1 61.44 84 LYS A C 1
ATOM 689 O O . LYS A 1 84 ? -8.266 1.899 -6.43 1 61.44 84 LYS A O 1
ATOM 694 N N . ASP A 1 85 ? -6.438 1.511 -5 1 71.94 85 ASP A N 1
ATOM 695 C CA . ASP A 1 85 ? -6.82 2.773 -4.379 1 71.94 85 ASP A CA 1
ATOM 696 C C . ASP A 1 85 ? -6.336 3.963 -5.207 1 71.94 85 ASP A C 1
ATOM 698 O O . ASP A 1 85 ? -5.172 4.016 -5.602 1 71.94 85 ASP A O 1
ATOM 702 N N . THR A 1 86 ? -7.242 4.684 -5.543 1 79.5 86 THR A N 1
ATOM 703 C CA . THR A 1 86 ? -6.914 5.926 -6.234 1 79.5 86 THR A CA 1
ATOM 704 C C . THR A 1 86 ? -6.188 6.891 -5.301 1 79.5 86 THR A C 1
ATOM 706 O O . THR A 1 86 ? -6.234 6.734 -4.078 1 79.5 86 THR A O 1
ATOM 709 N N . LYS A 1 87 ? -5.406 7.75 -5.879 1 85.06 87 LYS A N 1
ATOM 710 C CA . LYS A 1 87 ? -4.801 8.82 -5.09 1 85.06 87 LYS A CA 1
ATOM 711 C C . LYS A 1 87 ? -5.82 9.461 -4.156 1 85.06 87 LYS A C 1
ATOM 713 O O . LYS A 1 87 ? -5.516 9.75 -2.996 1 85.06 87 LYS A O 1
ATOM 718 N N . LYS A 1 88 ? -6.945 9.586 -4.773 1 87.81 88 LYS A N 1
ATOM 719 C CA . LYS A 1 88 ? -8.016 10.211 -4 1 87.81 88 LYS A CA 1
ATOM 720 C C . LYS A 1 88 ? -8.367 9.383 -2.771 1 87.81 88 LYS A C 1
ATOM 722 O O . LYS A 1 88 ? -8.508 9.922 -1.67 1 87.81 88 LYS A O 1
ATOM 727 N N . GLU A 1 89 ? -8.453 8.117 -2.982 1 87.19 89 GLU A N 1
ATOM 728 C CA . GLU A 1 89 ? -8.82 7.215 -1.895 1 87.19 89 GLU A CA 1
ATOM 729 C C . GLU A 1 89 ? -7.75 7.195 -0.81 1 87.19 89 GLU A C 1
ATOM 731 O O . GLU A 1 89 ? -8.062 7.199 0.382 1 87.19 89 GLU A O 1
ATOM 736 N N . ILE A 1 90 ? -6.555 7.18 -1.176 1 89.56 90 ILE A N 1
ATOM 737 C CA . ILE A 1 90 ? -5.461 7.156 -0.211 1 89.56 90 ILE A CA 1
ATOM 738 C C . ILE A 1 90 ? -5.414 8.477 0.548 1 89.56 90 ILE A C 1
ATOM 740 O O . ILE A 1 90 ? -5.301 8.492 1.776 1 89.56 90 ILE A O 1
ATOM 744 N N . ALA A 1 91 ? -5.531 9.609 -0.15 1 92.69 91 ALA A N 1
ATOM 745 C CA . ALA A 1 91 ? -5.547 10.93 0.47 1 92.69 91 ALA A CA 1
ATOM 746 C C . ALA A 1 91 ? -6.668 11.039 1.499 1 92.69 91 ALA A C 1
ATOM 748 O O . ALA A 1 91 ? -6.453 11.523 2.613 1 92.69 91 ALA A O 1
ATOM 749 N N . GLN A 1 92 ? -7.797 10.547 1.098 1 90.75 92 GLN A N 1
ATOM 750 C CA . GLN A 1 92 ? -8.945 10.609 1.993 1 90.75 92 GLN A CA 1
ATOM 751 C C . GLN A 1 92 ? -8.734 9.734 3.225 1 90.75 92 GLN A C 1
ATOM 753 O O . GLN A 1 92 ? -9.125 10.109 4.332 1 90.75 92 GLN A O 1
ATOM 758 N N . ARG A 1 93 ? -8.156 8.625 3.025 1 90 93 ARG A N 1
ATOM 759 C CA . ARG A 1 93 ? -7.871 7.734 4.145 1 90 93 ARG A CA 1
ATOM 760 C C . ARG A 1 93 ? -6.898 8.375 5.125 1 90 93 ARG A C 1
ATOM 762 O O . ARG A 1 93 ? -7.102 8.328 6.34 1 90 93 ARG A O 1
ATOM 769 N N . LEU A 1 94 ? -5.902 8.953 4.555 1 93.62 94 LEU A N 1
ATOM 770 C CA . LEU A 1 94 ? -4.914 9.633 5.379 1 93.62 94 LEU A CA 1
ATOM 771 C C . LEU A 1 94 ? -5.566 10.742 6.203 1 93.62 94 LEU A C 1
ATOM 773 O O . LEU A 1 94 ? -5.348 10.836 7.414 1 93.62 94 LEU A O 1
ATOM 777 N N . LEU A 1 95 ? -6.379 11.531 5.551 1 92.38 95 LEU A N 1
ATOM 778 C CA . LEU A 1 95 ? -7.039 12.648 6.219 1 92.38 95 LEU A CA 1
ATOM 779 C C . LEU A 1 95 ? -7.996 12.148 7.297 1 92.38 95 LEU A C 1
ATOM 781 O O . LEU A 1 95 ? -8.109 12.75 8.367 1 92.38 95 LEU A O 1
ATOM 785 N N . THR A 1 96 ? -8.641 11.055 7.008 1 90 96 THR A N 1
ATOM 786 C CA . THR A 1 96 ? -9.562 10.453 7.965 1 90 96 THR A CA 1
ATOM 787 C C . THR A 1 96 ? -8.828 10.023 9.234 1 90 96 THR A C 1
ATOM 789 O O . THR A 1 96 ? -9.305 10.266 10.344 1 90 96 THR A O 1
ATOM 792 N N . HIS A 1 97 ? -7.672 9.43 9.039 1 90.5 97 HIS A N 1
ATOM 793 C CA . HIS A 1 97 ? -6.891 8.984 10.188 1 90.5 97 HIS A CA 1
ATOM 794 C C . HIS A 1 97 ? -6.305 10.172 10.945 1 90.5 97 HIS A C 1
ATOM 796 O O . HIS A 1 97 ? -6.148 10.117 12.164 1 90.5 97 HIS A O 1
ATOM 802 N N . LEU A 1 98 ? -6.066 11.25 10.219 1 93.12 98 LEU A N 1
ATOM 803 C CA . LEU A 1 98 ? -5.363 12.375 10.828 1 93.12 98 LEU A CA 1
ATOM 804 C C . LEU A 1 98 ? -6.348 13.406 11.367 1 93.12 98 LEU A C 1
ATOM 806 O O . LEU A 1 98 ? -5.945 14.398 11.969 1 93.12 98 LEU A O 1
ATOM 810 N N . ARG A 1 99 ? -7.543 13.141 11.102 1 89.06 99 ARG A N 1
ATOM 811 C CA . ARG A 1 99 ? -8.555 14.031 11.664 1 89.06 99 ARG A CA 1
ATOM 812 C C . ARG A 1 99 ? -8.594 13.922 13.188 1 89.06 99 ARG A C 1
ATOM 814 O O . ARG A 1 99 ? -8.875 14.906 13.875 1 89.06 99 ARG A O 1
ATOM 821 N N . ASP A 1 100 ? -8.336 12.82 13.68 1 88 100 ASP A N 1
ATOM 822 C CA . ASP A 1 100 ? -8.312 12.555 15.117 1 88 100 ASP A CA 1
ATOM 823 C C . ASP A 1 100 ? -7.176 11.609 15.484 1 88 100 ASP A C 1
ATOM 825 O O . ASP A 1 100 ? -7.289 10.398 15.305 1 88 100 ASP A O 1
ATOM 829 N N . LEU A 1 101 ? -6.188 12.125 16.125 1 91.19 101 LEU A N 1
ATOM 830 C CA . LEU A 1 101 ? -4.977 11.359 16.422 1 91.19 101 LEU A CA 1
ATOM 831 C C . LEU A 1 101 ? -5.254 10.289 17.469 1 91.19 101 LEU A C 1
ATOM 833 O O . LEU A 1 101 ? -4.492 9.328 17.594 1 91.19 101 LEU A O 1
ATOM 837 N N . ASN A 1 102 ? -6.383 10.531 18.188 1 89.31 102 ASN A N 1
ATOM 838 C CA . ASN A 1 102 ? -6.758 9.5 19.156 1 89.31 102 ASN A CA 1
ATOM 839 C C . ASN A 1 102 ? -7.172 8.211 18.453 1 89.31 102 ASN A C 1
ATOM 841 O O . ASN A 1 102 ? -6.859 7.113 18.922 1 89.31 102 ASN A O 1
ATOM 845 N N . VAL A 1 103 ? -7.898 8.43 17.406 1 85.69 103 VAL A N 1
ATOM 846 C CA . VAL A 1 103 ? -8.336 7.285 16.625 1 85.69 103 VAL A CA 1
ATOM 847 C C . VAL A 1 103 ? -7.125 6.605 15.984 1 85.69 103 VAL A C 1
ATOM 849 O O . VAL A 1 103 ? -7.031 5.375 15.969 1 85.69 103 VAL A O 1
ATOM 852 N N . LEU A 1 104 ? -6.211 7.398 15.453 1 89.06 104 LEU A N 1
ATOM 853 C CA . LEU A 1 104 ? -4.992 6.871 14.844 1 89.06 104 LEU A CA 1
ATOM 854 C C . LEU A 1 104 ? -4.18 6.078 15.859 1 89.06 104 LEU A C 1
ATOM 856 O O . LEU A 1 104 ? -3.709 4.977 15.562 1 89.06 104 LEU A O 1
ATOM 860 N N . ASN A 1 105 ? -4.102 6.656 17.078 1 90.94 105 ASN A N 1
ATOM 861 C CA . ASN A 1 105 ? -3.359 6 18.156 1 90.94 105 ASN A CA 1
ATOM 862 C C . ASN A 1 105 ? -3.963 4.645 18.5 1 90.94 105 ASN A C 1
ATOM 864 O O . ASN A 1 105 ? -3.234 3.678 18.734 1 90.94 105 ASN A O 1
ATOM 868 N N . GLN A 1 106 ? -5.223 4.559 18.578 1 87.56 106 GLN A N 1
ATOM 869 C CA . GLN A 1 106 ? -5.922 3.314 18.875 1 87.56 106 GLN A CA 1
ATOM 870 C C . GLN A 1 106 ? -5.652 2.26 17.797 1 87.56 106 GLN A C 1
ATOM 872 O O . GLN A 1 106 ? -5.492 1.078 18.109 1 87.56 106 GLN A O 1
ATOM 877 N N . SER A 1 107 ? -5.637 2.766 16.562 1 84.19 107 SER A N 1
ATOM 878 C CA . SER A 1 107 ? -5.398 1.847 15.461 1 84.19 107 SER A CA 1
ATOM 879 C C . SER A 1 107 ? -3.988 1.264 15.523 1 84.19 107 SER A C 1
ATOM 881 O O . SER A 1 107 ? -3.777 0.101 15.172 1 84.19 107 SER A O 1
ATOM 883 N N . ILE A 1 108 ? -3.059 2.012 15.93 1 83.56 108 ILE A N 1
ATOM 884 C CA . ILE A 1 108 ? -1.667 1.583 16 1 83.56 108 ILE A CA 1
ATOM 885 C C . ILE A 1 108 ? -1.491 0.597 17.156 1 83.56 108 ILE A C 1
ATOM 887 O O . ILE A 1 108 ? -0.802 -0.416 17.016 1 83.56 108 ILE A O 1
ATOM 891 N N . ILE A 1 109 ? -2.152 0.797 18.25 1 81.62 109 ILE A N 1
ATOM 892 C CA . ILE A 1 109 ? -2.07 -0.064 19.422 1 81.62 109 ILE A CA 1
ATOM 893 C C . ILE A 1 109 ? -2.705 -1.418 19.125 1 81.62 109 ILE A C 1
ATOM 895 O O . ILE A 1 109 ? -2.143 -2.465 19.453 1 81.62 109 ILE A O 1
ATOM 899 N N . ARG A 1 110 ? -3.863 -1.36 18.578 1 74.56 110 ARG A N 1
ATOM 900 C CA . ARG A 1 110 ? -4.586 -2.584 18.25 1 74.56 110 ARG A CA 1
ATOM 901 C C . ARG A 1 110 ? -3.756 -3.477 17.328 1 74.56 110 ARG A C 1
ATOM 903 O O . ARG A 1 110 ? -3.756 -4.699 17.484 1 74.56 110 ARG A O 1
ATOM 910 N N . GLU A 1 111 ? -3.055 -2.848 16.375 1 73 111 GLU A N 1
ATOM 911 C CA . GLU A 1 111 ? -2.23 -3.594 15.422 1 73 111 GLU A CA 1
ATOM 912 C C . GLU A 1 111 ? -1.037 -4.238 16.125 1 73 111 GLU A C 1
ATOM 914 O O . GLU A 1 111 ? -0.689 -5.387 15.836 1 73 111 GLU A O 1
ATOM 919 N N . ASN A 1 112 ? -0.549 -3.551 17 1 72.38 112 ASN A N 1
ATOM 920 C CA . ASN A 1 112 ? 0.591 -4.074 17.75 1 72.38 112 ASN A CA 1
ATOM 921 C C . ASN A 1 112 ? 0.181 -5.223 18.672 1 72.38 112 ASN A C 1
ATOM 923 O O . ASN A 1 112 ? 0.925 -6.191 18.828 1 72.38 112 ASN A O 1
ATOM 927 N N . ASP A 1 113 ? -1.026 -5.098 19.141 1 72.31 113 ASP A N 1
ATOM 928 C CA . ASP A 1 113 ? -1.56 -6.152 19.984 1 72.31 113 ASP A CA 1
ATOM 929 C C . ASP A 1 113 ? -1.891 -7.402 19.172 1 72.31 113 ASP A C 1
ATOM 931 O O . ASP A 1 113 ? -1.656 -8.523 19.625 1 72.31 113 ASP A O 1
ATOM 935 N N . SER A 1 114 ? -2.422 -7.137 18.062 1 67.62 114 SER A N 1
ATOM 936 C CA . SER A 1 114 ? -2.764 -8.258 17.188 1 67.62 114 SER A CA 1
ATOM 937 C C . SER A 1 114 ? -1.516 -9.023 16.75 1 67.62 114 SER A C 1
ATOM 939 O O . SER A 1 114 ? -1.521 -10.25 16.688 1 67.62 114 SER A O 1
ATOM 941 N N . GLU A 1 115 ? -0.541 -8.242 16.469 1 65.88 115 GLU A N 1
ATOM 942 C CA . GLU A 1 115 ? 0.713 -8.875 16.078 1 65.88 115 GLU A CA 1
ATOM 943 C C . GLU A 1 115 ? 1.311 -9.688 17.219 1 65.88 115 GLU A C 1
ATOM 945 O O . GLU A 1 115 ? 1.832 -10.781 17.016 1 65.88 115 GLU A O 1
ATOM 950 N N . ALA A 1 116 ? 1.142 -9.195 18.375 1 67.56 116 ALA A N 1
ATOM 951 C CA . ALA A 1 116 ? 1.64 -9.891 19.547 1 67.56 116 ALA A CA 1
ATOM 952 C C . ALA A 1 116 ? 0.848 -11.172 19.812 1 67.56 116 ALA A C 1
ATOM 954 O O . ALA A 1 116 ? 1.422 -12.203 20.156 1 67.56 116 ALA A O 1
ATOM 955 N N . GLU A 1 117 ? -0.388 -10.992 19.562 1 66.94 117 GLU A N 1
ATOM 956 C CA . GLU A 1 117 ? -1.251 -12.156 19.734 1 66.94 117 GLU A CA 1
ATOM 957 C C . GLU A 1 117 ? -0.934 -13.234 18.703 1 66.94 117 GLU A C 1
ATOM 959 O O . GLU A 1 117 ? -0.889 -14.422 19.031 1 66.94 117 GLU A O 1
ATOM 964 N N . ASN A 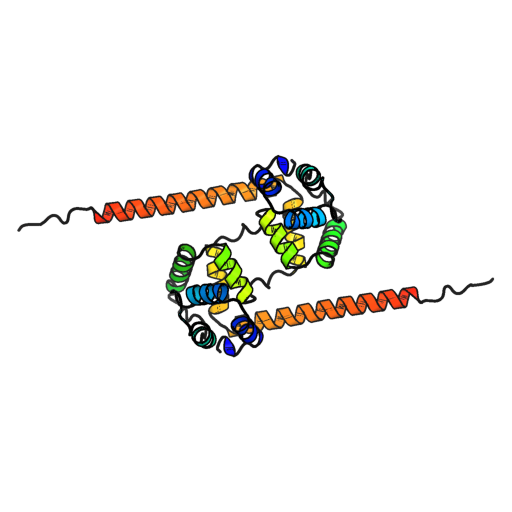1 118 ? -0.726 -12.766 17.516 1 65.06 118 ASN A N 1
ATOM 965 C CA . ASN A 1 118 ? -0.378 -13.711 16.469 1 65.06 118 ASN A CA 1
ATOM 966 C C . ASN A 1 118 ? 0.959 -14.391 16.734 1 65.06 118 ASN A C 1
ATOM 968 O O . ASN A 1 118 ? 1.113 -15.586 16.5 1 65.06 118 ASN A O 1
ATOM 972 N N . GLU A 1 119 ? 1.844 -13.617 17.25 1 66.88 119 GLU A N 1
ATOM 973 C CA . GLU A 1 119 ? 3.154 -14.156 17.609 1 66.88 119 GLU A CA 1
ATOM 974 C C . GLU A 1 119 ? 3.051 -15.156 18.75 1 66.88 119 GLU A C 1
ATOM 976 O O . GLU A 1 119 ? 3.695 -16.203 18.734 1 66.88 119 GLU A O 1
ATOM 981 N N . GLN A 1 120 ? 2.268 -14.805 19.656 1 68.88 120 GLN A N 1
ATOM 982 C CA . GLN A 1 120 ? 2.055 -15.695 20.797 1 68.88 120 GLN A CA 1
ATOM 983 C C . GLN A 1 120 ? 1.364 -16.984 20.375 1 68.88 120 GLN A C 1
ATOM 985 O O . GLN A 1 120 ? 1.715 -18.062 20.844 1 68.88 120 GLN A O 1
ATOM 990 N N . ASN A 1 121 ? 0.424 -16.781 19.531 1 65 121 ASN A N 1
ATOM 991 C CA . ASN A 1 121 ? -0.267 -17.953 19 1 65 121 ASN A CA 1
ATOM 992 C C . ASN A 1 121 ? 0.679 -18.859 18.219 1 65 121 ASN A C 1
ATOM 994 O O . ASN A 1 121 ? 0.61 -20.078 18.312 1 65 121 ASN A O 1
ATOM 998 N N . ARG A 1 122 ? 1.509 -18.234 17.422 1 62.62 122 ARG A N 1
ATOM 999 C CA . ARG A 1 122 ? 2.5 -19 16.672 1 62.62 122 ARG A CA 1
ATOM 1000 C C . ARG A 1 122 ? 3.449 -19.734 17.594 1 62.62 122 ARG A C 1
ATOM 1002 O O . ARG A 1 122 ? 3.758 -20.906 17.375 1 62.62 122 ARG A O 1
ATOM 1009 N N . LYS A 1 123 ? 3.787 -19.125 18.656 1 72.94 123 LYS A N 1
ATOM 1010 C CA . LYS A 1 123 ? 4.691 -19.734 19.625 1 72.94 123 LYS A CA 1
ATOM 1011 C C . LYS A 1 123 ? 4.004 -20.859 20.391 1 72.94 123 LYS A C 1
ATOM 1013 O O . LYS A 1 123 ? 4.613 -21.906 20.656 1 72.94 123 LYS A O 1
ATOM 1018 N N . SER A 1 124 ? 2.764 -20.562 20.641 1 72.31 124 SER A N 1
ATOM 1019 C CA . SER A 1 124 ? 1.984 -21.578 21.328 1 72.31 124 SER A CA 1
ATOM 1020 C C . SER A 1 124 ? 1.775 -22.812 20.453 1 72.31 124 SER A C 1
ATOM 1022 O O . SER A 1 124 ? 1.85 -23.938 20.922 1 72.31 124 SER A O 1
ATOM 1024 N N . LEU A 1 125 ? 1.616 -22.578 19.234 1 68.06 125 LEU A N 1
ATOM 1025 C CA . LEU A 1 125 ? 1.451 -23.672 18.266 1 68.06 125 LEU A CA 1
ATOM 1026 C C . LEU A 1 125 ? 2.764 -24.406 18.047 1 68.06 125 LEU A C 1
ATOM 1028 O O . LEU A 1 125 ? 2.773 -25.641 17.922 1 68.06 125 LEU A O 1
ATOM 1032 N N . GLU A 1 126 ? 3.791 -23.641 17.984 1 70.69 126 GLU A N 1
ATOM 1033 C CA . GLU A 1 126 ? 5.113 -24.25 17.859 1 70.69 126 GLU A CA 1
ATOM 1034 C C . GLU A 1 126 ? 5.449 -25.109 19.062 1 70.69 126 GLU A C 1
ATOM 1036 O O . GLU A 1 126 ? 5.977 -26.219 18.922 1 70.69 126 GLU A O 1
ATOM 1041 N N . ILE A 1 127 ? 5.117 -24.641 20.203 1 73.5 127 ILE A N 1
ATOM 1042 C CA . ILE A 1 127 ? 5.348 -25.359 21.453 1 73.5 127 ILE A CA 1
ATOM 1043 C C . ILE A 1 127 ? 4.473 -26.609 21.516 1 73.5 127 ILE A C 1
ATOM 1045 O O . ILE A 1 127 ? 4.941 -27.688 21.891 1 73.5 127 ILE A O 1
ATOM 1049 N N . LEU A 1 128 ? 3.301 -26.5 21.109 1 69.31 128 LEU A N 1
ATOM 1050 C CA . LEU A 1 128 ? 2.367 -27.609 21.062 1 69.31 128 LEU A CA 1
ATOM 1051 C C . LEU A 1 128 ? 2.824 -28.672 20.062 1 69.31 128 LEU A C 1
ATOM 1053 O O . LEU A 1 128 ? 2.711 -29.875 20.328 1 69.31 128 L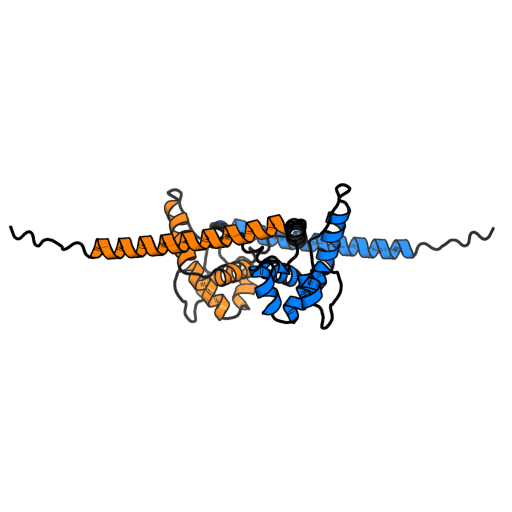EU A O 1
ATOM 1057 N N . SER A 1 129 ? 3.312 -28.234 19.016 1 69.75 129 SER A N 1
ATOM 1058 C CA . SER A 1 129 ? 3.818 -29.141 18 1 69.75 129 SER A CA 1
ATOM 1059 C C . SER A 1 129 ? 5.059 -29.891 18.5 1 69.75 129 SER A C 1
ATOM 1061 O O . SER A 1 129 ? 5.215 -31.078 18.25 1 69.75 129 SER A O 1
ATOM 1063 N N . GLU A 1 130 ? 5.855 -29.234 19.219 1 70.56 130 GLU A N 1
ATOM 1064 C CA . GLU A 1 130 ? 7.062 -29.844 19.766 1 70.56 130 GLU A CA 1
ATOM 1065 C C . GLU A 1 130 ? 6.727 -30.828 20.875 1 70.56 130 GLU A C 1
ATOM 1067 O O . GLU A 1 130 ? 7.383 -31.859 21.016 1 70.56 130 GLU A O 1
ATOM 1072 N N . GLU A 1 131 ? 5.75 -30.531 21.641 1 66.56 131 GLU A N 1
ATOM 1073 C CA . GLU A 1 131 ? 5.312 -31.391 22.734 1 66.56 131 GLU A CA 1
ATOM 1074 C C . GLU A 1 131 ? 4.602 -32.625 22.219 1 66.56 131 GLU A C 1
ATOM 1076 O O . GLU A 1 131 ? 4.723 -33.719 22.797 1 66.56 131 GLU A O 1
ATOM 1081 N N . SER A 1 132 ? 3.859 -32.531 21.234 1 59.91 132 SER A N 1
ATOM 1082 C CA . SER A 1 132 ? 3.184 -33.688 20.625 1 59.91 132 SER A CA 1
ATOM 1083 C C . SER A 1 132 ? 4.184 -34.656 20.016 1 59.91 132 SER A C 1
ATOM 1085 O O . SER A 1 132 ? 3.93 -35.875 19.969 1 59.91 132 SER A O 1
ATOM 1087 N N . VAL A 1 133 ? 5.27 -34.156 19.516 1 63.09 133 VAL A N 1
ATOM 1088 C CA . VAL A 1 133 ? 6.293 -35.031 18.953 1 63.09 133 VAL A CA 1
ATOM 1089 C C . VAL A 1 133 ? 6.992 -35.812 20.047 1 63.09 133 VAL A C 1
ATOM 1091 O O . VAL A 1 133 ? 7.484 -36.906 19.828 1 63.09 133 VAL A O 1
ATOM 1094 N N . GLN A 1 134 ? 6.965 -35.281 21.25 1 54.53 134 GLN A N 1
ATOM 1095 C CA . GLN A 1 134 ? 7.719 -35.938 22.312 1 54.53 134 GLN A CA 1
ATOM 1096 C C . GLN A 1 134 ? 6.875 -37 23.016 1 54.53 134 GLN A C 1
ATOM 1098 O O . GLN A 1 134 ? 7.332 -37.625 23.984 1 54.53 134 GLN A O 1
ATOM 1103 N N . LEU A 1 135 ? 5.688 -37.125 22.688 1 48.97 135 LEU A N 1
ATOM 1104 C CA . LEU A 1 135 ? 4.984 -38.219 23.344 1 48.97 135 LEU A CA 1
ATOM 1105 C C . LEU A 1 135 ? 5.609 -39.562 23 1 48.97 135 LEU A C 1
ATOM 1107 O O . LEU A 1 135 ? 5.797 -39.875 21.812 1 48.97 135 LEU A O 1
ATOM 1111 N N . PRO A 1 136 ? 6.273 -40.188 23.953 1 45.81 136 PRO A N 1
ATOM 1112 C CA . PRO A 1 136 ? 6.988 -41.469 23.859 1 45.81 136 PRO A CA 1
ATOM 1113 C C . PRO A 1 136 ? 6.141 -42.562 23.266 1 45.81 136 PRO A C 1
ATOM 1115 O O . PRO A 1 136 ? 4.965 -42.719 23.609 1 45.81 136 PRO A O 1
ATOM 1118 N N . VAL A 1 137 ? 6.371 -42.938 22.016 1 45 137 VAL A N 1
ATOM 1119 C CA . VAL A 1 137 ? 5.961 -44.219 21.438 1 45 137 VAL A CA 1
ATOM 1120 C C . VAL A 1 137 ? 6.129 -45.312 22.484 1 45 137 VAL A C 1
ATOM 1122 O O . VAL A 1 137 ? 7.238 -45.562 22.953 1 45 137 VAL A O 1
ATOM 1125 N N . HIS A 1 138 ? 5.309 -45.406 23.422 1 44.19 138 HIS A N 1
ATOM 1126 C CA . HIS A 1 138 ? 5.266 -46.594 24.266 1 44.19 138 HIS A CA 1
ATOM 1127 C C . HIS A 1 138 ? 5.434 -47.875 23.453 1 44.19 138 HIS A C 1
ATOM 1129 O O . HIS A 1 138 ? 4.691 -48.094 22.484 1 44.19 138 HIS A O 1
ATOM 1135 N N . ASN A 1 139 ? 6.648 -48.312 23.312 1 41.94 139 ASN A N 1
ATOM 1136 C CA . ASN A 1 139 ? 6.992 -49.688 22.953 1 41.94 139 ASN A CA 1
ATOM 1137 C C . ASN A 1 139 ? 6.027 -50.688 23.594 1 41.94 139 ASN A C 1
ATOM 1139 O O . ASN A 1 139 ? 6.023 -50.875 24.812 1 41.94 139 ASN A O 1
ATOM 1143 N N . VAL A 1 140 ? 4.758 -50.688 23.234 1 35.56 140 VAL A N 1
ATOM 1144 C CA . VAL A 1 140 ? 3.898 -51.812 23.609 1 35.56 140 VAL A CA 1
ATOM 1145 C C . VAL A 1 140 ? 4.59 -53.125 23.266 1 35.56 140 VAL A C 1
ATOM 1147 O O . VAL A 1 140 ? 4.77 -53.469 22.094 1 35.56 140 VAL A O 1
ATOM 1150 N N . TYR A 1 141 ? 5.711 -53.312 23.938 1 38.59 141 TYR A N 1
ATOM 1151 C CA . TYR A 1 141 ? 6.18 -54.688 24 1 38.59 141 TYR A CA 1
ATOM 1152 C C . TYR A 1 141 ? 5.066 -55.625 24.453 1 38.59 141 TYR A C 1
ATOM 1154 O O . TYR A 1 141 ? 4.477 -55.438 25.516 1 38.59 141 TYR A O 1
ATOM 1162 N N . HIS A 1 142 ? 4 -55.844 23.547 1 30.61 142 HIS A N 1
ATOM 1163 C CA . HIS A 1 142 ? 3.533 -57.219 23.766 1 30.61 142 HIS A CA 1
ATOM 1164 C C . HIS A 1 142 ? 4.598 -58.219 23.375 1 30.61 142 HIS A C 1
ATOM 1166 O O . HIS A 1 142 ? 5.34 -58 22.406 1 30.61 142 HIS A O 1
ATOM 1172 N N . MET B 1 1 ? -4.297 15.758 21.609 1 91.12 1 MET B N 1
ATOM 1173 C CA . MET B 1 1 ? -3.201 14.828 21.359 1 91.12 1 MET B CA 1
ATOM 1174 C C . MET B 1 1 ? -2.385 15.258 20.141 1 91.12 1 MET B C 1
ATOM 1176 O O . MET B 1 1 ? -2.934 15.805 19.188 1 91.12 1 MET B O 1
ATOM 1180 N N . LYS B 1 2 ? -1.029 15.094 20.312 1 96.31 2 LYS B N 1
ATOM 1181 C CA . LYS B 1 2 ? -0.11 15.414 19.219 1 96.31 2 LYS B CA 1
ATOM 1182 C C . LYS B 1 2 ? 0.592 14.164 18.703 1 96.31 2 LYS B C 1
ATOM 1184 O O . LYS B 1 2 ? 0.506 13.102 19.312 1 96.31 2 LYS B O 1
ATOM 1189 N N . LEU B 1 3 ? 1.284 14.273 17.531 1 95.94 3 LEU B N 1
ATOM 1190 C CA . LEU B 1 3 ? 1.992 13.141 16.938 1 95.94 3 LEU B CA 1
ATOM 1191 C C . LEU B 1 3 ? 3.066 12.617 17.891 1 95.94 3 LEU B C 1
ATOM 1193 O O . LEU B 1 3 ? 3.299 11.406 17.969 1 95.94 3 LEU B O 1
ATOM 1197 N N . ILE B 1 4 ? 3.635 13.609 18.656 1 95.69 4 ILE B N 1
ATOM 1198 C CA . ILE B 1 4 ? 4.727 13.258 19.562 1 95.69 4 ILE B CA 1
ATOM 1199 C C . ILE B 1 4 ? 4.191 12.422 20.719 1 95.69 4 ILE B C 1
ATOM 1201 O O . ILE B 1 4 ? 4.957 11.734 21.406 1 95.69 4 ILE B O 1
ATOM 1205 N N . ASP B 1 5 ? 2.908 12.484 20.984 1 96.56 5 ASP B N 1
ATOM 1206 C CA . ASP B 1 5 ? 2.299 11.742 22.094 1 96.56 5 ASP B CA 1
ATOM 1207 C C . ASP B 1 5 ? 2.121 10.273 21.719 1 96.56 5 ASP B C 1
ATOM 1209 O O . ASP B 1 5 ? 1.827 9.445 22.594 1 96.56 5 ASP B O 1
ATOM 1213 N N . ILE B 1 6 ? 2.307 9.977 20.484 1 95.69 6 ILE B N 1
ATOM 1214 C CA . ILE B 1 6 ? 2.227 8.602 20.016 1 95.69 6 ILE B CA 1
ATOM 1215 C C . ILE B 1 6 ? 3.633 8.016 19.891 1 95.69 6 ILE B C 1
ATOM 1217 O O . ILE B 1 6 ? 4.387 8.383 18.984 1 95.69 6 ILE B O 1
ATOM 1221 N N . PRO B 1 7 ? 3.92 7.113 20.781 1 94.62 7 PRO B N 1
ATOM 1222 C CA . PRO B 1 7 ? 5.301 6.629 20.875 1 94.62 7 PRO B CA 1
ATOM 1223 C C . PRO B 1 7 ? 5.816 6.078 19.547 1 94.62 7 PRO B C 1
ATOM 1225 O O . PRO B 1 7 ? 6.949 6.367 19.156 1 94.62 7 PRO B O 1
ATOM 1228 N N . GLU B 1 8 ? 5.055 5.344 18.828 1 93.38 8 GLU B N 1
ATOM 1229 C CA . GLU B 1 8 ? 5.48 4.746 17.562 1 93.38 8 GLU B CA 1
ATOM 1230 C C . GLU B 1 8 ? 5.766 5.816 16.516 1 93.38 8 GLU B C 1
ATOM 1232 O O . GLU B 1 8 ? 6.734 5.707 15.758 1 93.38 8 GLU B O 1
ATOM 1237 N N . LEU B 1 9 ? 4.938 6.801 16.469 1 95.19 9 LEU B N 1
ATOM 1238 C CA . LEU B 1 9 ? 5.113 7.859 15.477 1 95.19 9 LEU B CA 1
ATOM 1239 C C . LEU B 1 9 ? 6.277 8.766 15.852 1 95.19 9 LEU B C 1
ATOM 1241 O O . LEU B 1 9 ? 7.004 9.242 14.977 1 95.19 9 LEU B O 1
ATOM 1245 N N . LYS B 1 10 ? 6.375 8.961 17.219 1 95.81 10 LYS B N 1
ATOM 1246 C CA . LYS B 1 10 ? 7.527 9.719 17.703 1 95.81 10 LYS B CA 1
ATOM 1247 C C . LYS B 1 10 ? 8.836 9.078 17.234 1 95.81 10 LYS B C 1
ATOM 1249 O O . LYS B 1 10 ? 9.719 9.766 16.719 1 95.81 10 LYS B O 1
ATOM 1254 N N . ALA B 1 11 ? 8.914 7.781 17.406 1 95.56 11 ALA B N 1
ATOM 1255 C CA . ALA B 1 11 ? 10.109 7.039 17 1 95.56 11 ALA B CA 1
ATOM 1256 C C . ALA B 1 11 ? 10.312 7.09 15.492 1 95.56 11 ALA B C 1
ATOM 1258 O O . ALA B 1 11 ? 11.43 7.258 15.016 1 95.56 11 ALA B O 1
ATOM 1259 N N . ALA B 1 12 ? 9.242 6.941 14.758 1 92.88 12 ALA B N 1
ATOM 1260 C CA . ALA B 1 12 ? 9.312 6.934 13.297 1 92.88 12 ALA B CA 1
ATOM 1261 C C . ALA B 1 12 ? 9.789 8.281 12.766 1 92.88 12 ALA B C 1
ATOM 1263 O O . ALA B 1 12 ? 10.688 8.344 11.922 1 92.88 12 ALA B O 1
ATOM 1264 N N . ILE B 1 13 ? 9.273 9.336 13.297 1 95.38 13 ILE B N 1
ATOM 1265 C CA . ILE B 1 13 ? 9.602 10.688 12.844 1 95.38 13 ILE B CA 1
ATOM 1266 C C . ILE B 1 13 ? 11.062 11 13.172 1 95.38 13 ILE B C 1
ATOM 1268 O O . ILE B 1 13 ? 11.758 11.633 12.383 1 95.38 13 ILE B O 1
ATOM 1272 N N . ALA B 1 14 ? 11.508 10.469 14.25 1 95 14 ALA B N 1
ATOM 1273 C CA . ALA B 1 14 ? 12.875 10.727 14.688 1 95 14 ALA B CA 1
ATOM 1274 C C . ALA B 1 14 ? 13.883 9.984 13.812 1 95 14 ALA B C 1
ATOM 1276 O O . ALA B 1 14 ? 14.984 10.484 13.562 1 95 14 ALA B O 1
ATOM 1277 N N . SER B 1 15 ? 13.516 8.836 13.25 1 94.75 15 SER B N 1
ATOM 1278 C CA . SER B 1 15 ? 14.492 7.934 12.648 1 94.75 15 SER B CA 1
ATOM 1279 C C . SER B 1 15 ? 14.352 7.914 11.125 1 94.75 15 SER B C 1
ATOM 1281 O O . SER B 1 15 ? 15.25 7.441 10.422 1 94.75 15 SER B O 1
ATOM 1283 N N . GLU B 1 16 ? 13.305 8.422 10.555 1 93.94 16 GLU B N 1
ATOM 1284 C CA . GLU B 1 16 ? 13.055 8.344 9.117 1 93.94 16 GLU B CA 1
ATOM 1285 C C . GLU B 1 16 ? 14 9.242 8.336 1 93.94 16 GLU B C 1
ATOM 1287 O O . GLU B 1 16 ? 14.477 10.25 8.859 1 93.94 16 GLU B O 1
ATOM 1292 N N . ARG B 1 17 ? 14.219 8.844 7.148 1 93.94 17 ARG B N 1
ATOM 1293 C CA . ARG B 1 17 ? 15.07 9.617 6.254 1 93.94 17 ARG B CA 1
ATOM 1294 C C . ARG B 1 17 ? 14.469 10.992 5.98 1 93.94 17 ARG B C 1
ATOM 1296 O O . ARG B 1 17 ? 13.25 11.164 6.047 1 93.94 17 ARG B O 1
ATOM 1303 N N . ILE B 1 18 ? 15.32 11.875 5.645 1 93.69 18 ILE B N 1
ATOM 1304 C CA . ILE B 1 18 ? 14.945 13.273 5.449 1 93.69 18 ILE B CA 1
ATOM 1305 C C . ILE B 1 18 ? 13.93 13.375 4.316 1 93.69 18 ILE B C 1
ATOM 1307 O O . ILE B 1 18 ? 12.977 14.156 4.402 1 93.69 18 ILE B O 1
ATOM 1311 N N . SER B 1 19 ? 14.172 12.656 3.225 1 92.88 19 SER B N 1
ATOM 1312 C CA . SER B 1 19 ? 13.281 12.719 2.074 1 92.88 19 SER B CA 1
ATOM 1313 C C . SER B 1 19 ? 11.852 12.352 2.465 1 92.88 19 SER B C 1
ATOM 1315 O O . SER B 1 19 ? 10.898 13 2.031 1 92.88 19 SER B O 1
ATOM 1317 N N . ARG B 1 20 ? 11.711 11.375 3.301 1 93.25 20 ARG B N 1
ATOM 1318 C CA . ARG B 1 20 ? 10.391 10.93 3.742 1 93.25 20 ARG B CA 1
ATOM 1319 C C . ARG B 1 20 ? 9.773 11.93 4.715 1 93.25 20 ARG B C 1
ATOM 1321 O O . ARG B 1 20 ? 8.562 12.156 4.688 1 93.25 20 ARG B O 1
ATOM 1328 N N . ILE B 1 21 ? 10.648 12.547 5.5 1 94.69 21 ILE B N 1
ATOM 1329 C CA . ILE B 1 21 ? 10.188 13.57 6.434 1 94.69 21 ILE B CA 1
ATOM 1330 C C . ILE B 1 21 ? 9.672 14.781 5.66 1 94.69 21 ILE B C 1
ATOM 1332 O O . ILE B 1 21 ? 8.633 15.352 6.008 1 94.69 21 ILE B O 1
ATOM 1336 N N . ARG B 1 22 ? 10.383 15.023 4.633 1 94.12 22 ARG B N 1
ATOM 1337 C CA . ARG B 1 22 ? 9.961 16.141 3.799 1 94.12 22 ARG B CA 1
ATOM 1338 C C . ARG B 1 22 ? 8.625 15.852 3.129 1 94.12 22 ARG B C 1
ATOM 1340 O O . ARG B 1 22 ? 7.754 16.719 3.047 1 94.12 22 ARG B O 1
ATOM 1347 N N . CYS B 1 23 ? 8.469 14.719 2.707 1 94.19 23 CYS B N 1
ATOM 1348 C CA . CYS B 1 23 ? 7.23 14.266 2.088 1 94.19 23 CYS B CA 1
ATOM 1349 C C . CYS B 1 23 ? 6.066 14.359 3.068 1 94.19 23 CYS B C 1
ATOM 1351 O O . CYS B 1 23 ? 5.012 14.906 2.736 1 94.19 23 CYS B O 1
ATOM 1353 N N . LEU B 1 24 ? 6.277 13.945 4.23 1 96.12 24 LEU B N 1
ATOM 1354 C CA . LEU B 1 24 ? 5.25 13.992 5.262 1 96.12 24 LEU B CA 1
ATOM 1355 C C . LEU B 1 24 ? 4.926 15.43 5.637 1 96.12 24 LEU B C 1
ATOM 1357 O O . LEU B 1 24 ? 3.754 15.789 5.805 1 96.12 24 LEU B O 1
ATOM 1361 N N . HIS B 1 25 ? 5.941 16.188 5.801 1 96.69 25 HIS B N 1
ATOM 1362 C CA . HIS B 1 25 ? 5.738 17.594 6.125 1 96.69 25 HIS B CA 1
ATOM 1363 C C . HIS B 1 25 ? 4.906 18.281 5.055 1 96.69 25 HIS B C 1
ATOM 1365 O O . HIS B 1 25 ? 4.004 19.062 5.371 1 96.69 25 HIS B O 1
ATOM 1371 N N . ASN B 1 26 ? 5.23 18.031 3.828 1 94.56 26 ASN B N 1
ATOM 1372 C CA . ASN B 1 26 ? 4.469 18.594 2.717 1 94.56 26 ASN B CA 1
ATOM 1373 C C . ASN B 1 26 ? 3.004 18.172 2.771 1 94.56 26 ASN B C 1
ATOM 1375 O O . ASN B 1 26 ? 2.109 18.984 2.541 1 94.56 26 ASN B O 1
ATOM 1379 N N . PHE B 1 27 ? 2.748 17.047 3.068 1 96.31 27 PHE B N 1
ATOM 1380 C CA . PHE B 1 27 ? 1.404 16.5 3.207 1 96.31 27 PHE B CA 1
ATOM 1381 C C . PHE B 1 27 ? 0.65 17.203 4.336 1 96.31 27 PHE B C 1
ATOM 1383 O O . PHE B 1 27 ? -0.503 17.594 4.164 1 96.31 27 PHE B O 1
ATOM 1390 N N . LEU B 1 28 ? 1.278 17.391 5.434 1 95 28 LEU B N 1
ATOM 1391 C CA . LEU B 1 28 ? 0.624 17.906 6.629 1 95 28 LEU B CA 1
ATOM 1392 C C . LEU B 1 28 ? 0.381 19.406 6.504 1 95 28 LEU B C 1
ATOM 1394 O O . LEU B 1 28 ? -0.672 19.906 6.91 1 95 28 LEU B O 1
ATOM 1398 N N . PHE B 1 29 ? 1.422 20.062 5.914 1 93.25 29 PHE B N 1
ATOM 1399 C CA . PHE B 1 29 ? 1.392 21.516 6.027 1 93.25 29 PHE B CA 1
ATOM 1400 C C . PHE B 1 29 ? 1.297 22.156 4.652 1 93.25 29 PHE B C 1
ATOM 1402 O O . PHE B 1 29 ? 1.02 23.359 4.539 1 93.25 29 PHE B O 1
ATOM 1409 N N . GLY B 1 30 ? 1.511 21.469 3.6 1 91 30 GLY B N 1
ATOM 1410 C CA . GLY B 1 30 ? 1.271 21.953 2.248 1 91 30 GLY B CA 1
ATOM 1411 C C . GLY B 1 30 ? 2.486 22.609 1.626 1 91 30 GLY B C 1
ATOM 1412 O O . GLY B 1 30 ? 2.383 23.266 0.582 1 91 30 GLY B O 1
ATOM 1413 N N . PHE B 1 31 ? 3.572 22.578 2.227 1 86.94 31 PHE B N 1
ATOM 1414 C CA . PHE B 1 31 ? 4.793 23.156 1.679 1 86.94 31 PHE B CA 1
ATOM 1415 C C . PHE B 1 31 ? 6.02 22.391 2.16 1 86.94 31 PHE B C 1
ATOM 1417 O O . PHE B 1 31 ? 5.957 21.672 3.162 1 86.94 31 PHE B O 1
ATOM 1424 N N . ASP B 1 32 ? 7.098 22.625 1.343 1 84.06 32 ASP B N 1
ATOM 1425 C CA . ASP B 1 32 ? 8.336 21.938 1.686 1 84.06 32 ASP B CA 1
ATOM 1426 C C . ASP B 1 32 ? 8.945 22.5 2.969 1 84.06 32 ASP B C 1
ATOM 1428 O O . ASP B 1 32 ? 8.914 23.719 3.191 1 84.06 32 ASP B O 1
ATOM 1432 N N . GLY B 1 33 ? 9.109 21.766 3.875 1 80.81 33 GLY B N 1
ATOM 1433 C CA . GLY B 1 33 ? 9.664 22.203 5.145 1 80.81 33 GLY B CA 1
ATOM 1434 C C . GLY B 1 33 ? 11.156 22.484 5.074 1 80.81 33 GLY B C 1
ATOM 1435 O O . GLY B 1 33 ? 11.742 22.469 3.99 1 80.81 33 GLY B O 1
ATOM 1436 N N . ASP B 1 34 ? 11.633 23.078 6.188 1 87.56 34 ASP B N 1
ATOM 1437 C CA . ASP B 1 34 ? 13.047 23.359 6.387 1 87.56 34 ASP B CA 1
ATOM 1438 C C . ASP B 1 34 ? 13.656 22.453 7.449 1 87.56 34 ASP B C 1
ATOM 1440 O O . ASP B 1 34 ? 13.273 21.281 7.559 1 87.56 34 ASP B O 1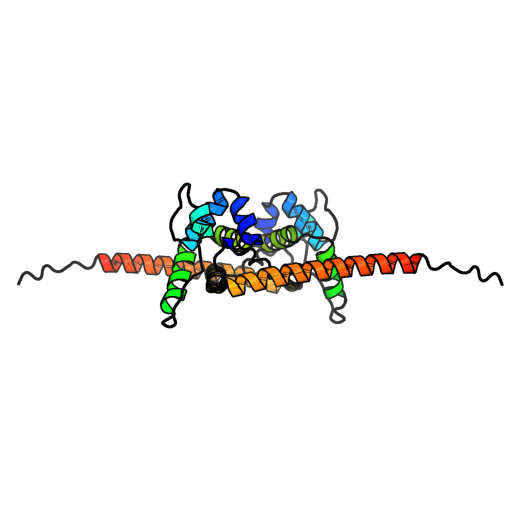
ATOM 1444 N N . ARG B 1 35 ? 14.656 22.906 8.117 1 89.19 35 ARG B N 1
ATOM 1445 C CA . ARG B 1 35 ? 15.391 22.109 9.094 1 89.19 35 ARG B CA 1
ATOM 1446 C C . ARG B 1 35 ? 14.516 21.781 10.305 1 89.19 35 ARG B C 1
ATOM 1448 O O . ARG B 1 35 ? 14.812 20.859 11.055 1 89.19 35 ARG B O 1
ATOM 1455 N N . GLU B 1 36 ? 13.469 22.531 10.398 1 89.31 36 GLU B N 1
ATOM 1456 C CA . GLU B 1 36 ? 12.641 22.359 11.586 1 89.31 36 GLU B CA 1
ATOM 1457 C C . GLU B 1 36 ? 11.43 21.484 11.297 1 89.31 36 GLU B C 1
ATOM 1459 O O . GLU B 1 36 ? 10.484 21.438 12.086 1 89.31 36 GLU B O 1
ATOM 1464 N N . ASN B 1 37 ? 11.461 20.734 10.234 1 91.81 37 ASN B N 1
ATOM 1465 C CA . ASN B 1 37 ? 10.367 19.875 9.797 1 91.81 37 ASN B CA 1
ATOM 1466 C C . ASN B 1 37 ? 9.938 18.906 10.906 1 91.81 37 ASN B C 1
ATOM 1468 O O . ASN B 1 37 ? 8.75 18.828 11.242 1 91.81 37 ASN B O 1
ATOM 1472 N N . ARG B 1 38 ? 10.867 18.25 11.492 1 95.06 38 ARG B N 1
ATOM 1473 C CA . ARG B 1 38 ? 10.547 17.219 12.484 1 95.06 38 ARG B CA 1
ATOM 1474 C C . ARG B 1 38 ? 9.859 17.828 13.703 1 95.06 38 ARG B C 1
ATOM 1476 O O . ARG B 1 38 ? 8.867 17.297 14.195 1 95.06 38 ARG B O 1
ATOM 1483 N N . ASN B 1 39 ? 10.406 18.969 14.109 1 94.31 39 ASN B N 1
ATOM 1484 C CA . ASN B 1 39 ? 9.828 19.641 15.273 1 94.31 39 ASN B CA 1
ATOM 1485 C C . ASN B 1 39 ? 8.391 20.078 15.008 1 94.31 39 ASN B C 1
ATOM 1487 O O . ASN B 1 39 ? 7.512 19.875 15.852 1 94.31 39 ASN B O 1
ATOM 1491 N N . ARG B 1 40 ? 8.125 20.641 13.891 1 93.75 40 ARG B N 1
ATOM 1492 C CA . ARG B 1 40 ? 6.781 21.062 13.516 1 93.75 40 ARG B CA 1
ATOM 1493 C C . ARG B 1 40 ? 5.832 19.875 13.422 1 93.75 40 ARG B C 1
ATOM 1495 O O . ARG B 1 40 ? 4.688 19.953 13.875 1 93.75 40 ARG B O 1
ATOM 1502 N N . MET B 1 41 ? 6.25 18.781 12.945 1 95.62 41 MET B N 1
ATOM 1503 C CA . MET B 1 41 ? 5.414 17.594 12.742 1 95.62 41 MET B CA 1
ATOM 1504 C C . MET B 1 41 ? 5.043 16.969 14.078 1 95.62 41 MET B C 1
ATOM 1506 O O . MET B 1 41 ? 3.93 16.469 14.25 1 95.62 41 MET B O 1
ATOM 1510 N N . ARG B 1 42 ? 6.051 17.062 14.953 1 94.94 42 ARG B N 1
ATOM 1511 C CA . ARG B 1 42 ? 5.797 16.5 16.281 1 94.94 42 ARG B CA 1
ATOM 1512 C C . ARG B 1 42 ? 4.617 17.203 16.953 1 94.94 42 ARG B C 1
ATOM 1514 O O . ARG B 1 42 ? 3.842 16.562 17.672 1 94.94 42 ARG B O 1
ATOM 1521 N N . GLU B 1 43 ? 4.516 18.484 16.609 1 94.88 43 GLU B N 1
ATOM 1522 C CA . GLU B 1 43 ? 3.496 19.312 17.25 1 94.88 43 GLU B CA 1
ATOM 1523 C C . GLU B 1 43 ? 2.16 19.203 16.516 1 94.88 43 GLU B C 1
ATOM 1525 O O . GLU B 1 43 ? 1.151 19.75 16.969 1 94.88 43 GLU B O 1
ATOM 1530 N N . PHE B 1 44 ? 2.074 18.438 15.469 1 96 44 PHE B N 1
ATOM 1531 C CA . PHE B 1 44 ? 0.847 18.266 14.695 1 96 44 PHE B CA 1
ATOM 1532 C C . PHE B 1 44 ? -0.214 17.547 15.523 1 96 44 PHE B C 1
ATOM 1534 O O . PHE B 1 44 ? 0.055 16.5 16.109 1 96 44 PHE B O 1
ATOM 1541 N N . SER B 1 45 ? -1.371 18.188 15.57 1 95 45 SER B N 1
ATOM 1542 C CA . SER B 1 45 ? -2.4 17.672 16.453 1 95 45 SER B CA 1
ATOM 1543 C C . SER B 1 45 ? -3.598 17.141 15.672 1 95 45 SER B C 1
ATOM 1545 O O . SER B 1 45 ? -4.652 16.875 16.25 1 95 45 SER B O 1
ATOM 1547 N N . GLY B 1 46 ? -3.467 16.984 14.422 1 93.19 46 GLY B N 1
ATOM 1548 C CA . GLY B 1 46 ? -4.562 16.5 13.602 1 93.19 46 GLY B CA 1
ATOM 1549 C C . GLY B 1 46 ? -5.238 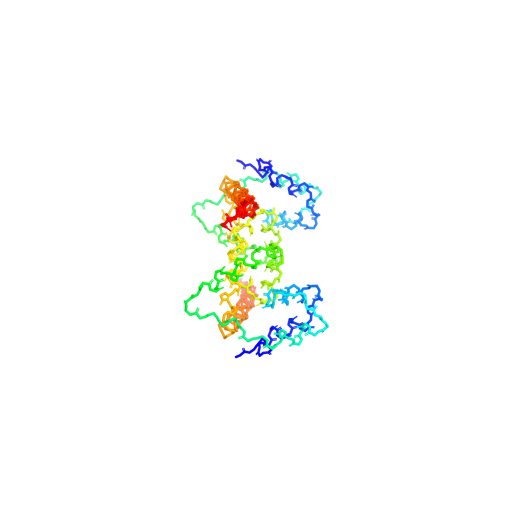17.594 12.797 1 93.19 46 GLY B C 1
ATOM 1550 O O . GLY B 1 46 ? -5.043 18.781 13.055 1 93.19 46 GLY B O 1
ATOM 1551 N N . PHE B 1 47 ? -5.898 17.141 11.773 1 90.56 47 PHE B N 1
ATOM 1552 C CA . PHE B 1 47 ? -6.684 18.078 10.969 1 90.56 47 PHE B CA 1
ATOM 1553 C C . PHE B 1 47 ? -8.016 18.375 11.648 1 90.56 47 PHE B C 1
ATOM 1555 O O . PHE B 1 47 ? -8.648 17.5 12.219 1 90.56 47 PHE B O 1
ATOM 1562 N N . ASN B 1 48 ? -8.289 19.594 11.805 1 82.25 48 ASN B N 1
ATOM 1563 C CA . ASN B 1 48 ? -9.562 20.016 12.383 1 82.25 48 ASN B CA 1
ATOM 1564 C C . ASN B 1 48 ? -10.594 20.328 11.305 1 82.25 48 ASN B C 1
ATOM 1566 O O . ASN B 1 48 ? -10.844 21.5 11.008 1 82.25 48 ASN B O 1
ATOM 1570 N N . PHE B 1 49 ? -11.078 19.188 10.742 1 72.5 49 PHE B N 1
ATOM 1571 C CA . PHE B 1 49 ? -12.07 19.438 9.711 1 72.5 49 PHE B CA 1
ATOM 1572 C C . PHE B 1 49 ? -13.453 19.625 10.32 1 72.5 49 PHE B C 1
ATOM 1574 O O . PHE B 1 49 ? -13.836 18.906 11.242 1 72.5 49 PHE B O 1
ATOM 1581 N N . HIS B 1 50 ? -13.984 20.828 10.375 1 61.12 50 HIS B N 1
ATOM 1582 C CA . HIS B 1 50 ? -15.336 21.109 10.82 1 61.12 50 HIS B CA 1
ATOM 1583 C C . HIS B 1 50 ? -16.375 20.562 9.844 1 61.12 50 HIS B C 1
ATOM 1585 O O . HIS B 1 50 ? -16.062 20.359 8.664 1 61.12 50 HIS B O 1
ATOM 1591 N N . PRO B 1 51 ? -17.703 20.469 10.43 1 49.78 51 PRO B N 1
ATOM 1592 C CA . PRO B 1 51 ? -18.891 19.984 9.719 1 49.78 51 PRO B CA 1
ATOM 1593 C C . PRO B 1 51 ? -19.016 20.547 8.312 1 49.78 51 PRO B C 1
ATOM 1595 O O . PRO B 1 51 ? -19.609 19.922 7.434 1 49.78 51 PRO B O 1
ATOM 1598 N N . ASN B 1 52 ? -19.016 21.953 8.188 1 54.09 52 ASN B N 1
ATOM 1599 C CA . ASN B 1 52 ? -19.344 22.312 6.809 1 54.09 52 ASN B CA 1
ATOM 1600 C C . ASN B 1 52 ? -18.281 21.797 5.832 1 54.09 52 ASN B C 1
ATOM 1602 O O . ASN B 1 52 ? -18.188 22.281 4.703 1 54.09 52 ASN B O 1
ATOM 1606 N N . ASP B 1 53 ? -17.797 20.516 5.773 1 61.41 53 ASP B N 1
ATOM 1607 C CA . ASP B 1 53 ? -16.984 19.375 5.344 1 61.41 53 ASP B CA 1
ATOM 1608 C C . ASP B 1 53 ? -16.469 19.578 3.92 1 61.41 53 ASP B C 1
ATOM 1610 O O . ASP B 1 53 ? -15.781 18.719 3.375 1 61.41 53 ASP B O 1
ATOM 1614 N N . LYS B 1 54 ? -16.703 20.75 3.277 1 79.12 54 LYS B N 1
ATOM 1615 C CA . LYS B 1 54 ? -16.109 21.094 1.986 1 79.12 54 LYS B CA 1
ATOM 1616 C C . LYS B 1 54 ? -14.594 21.141 2.08 1 79.12 54 LYS B C 1
ATOM 1618 O O . LYS B 1 54 ? -13.891 20.719 1.148 1 79.12 54 LYS B O 1
ATOM 1623 N N . ASP B 1 55 ? -14.195 21.422 3.311 1 84.19 55 ASP B N 1
ATOM 1624 C CA . ASP B 1 55 ? -12.758 21.578 3.533 1 84.19 55 ASP B CA 1
ATOM 1625 C C . ASP B 1 55 ? -12.031 20.234 3.385 1 84.19 55 ASP B C 1
ATOM 1627 O O . ASP B 1 55 ? -10.93 20.188 2.84 1 84.19 55 ASP B O 1
ATOM 1631 N N . PHE B 1 56 ? -12.656 19.188 3.727 1 88.06 56 PHE B N 1
ATOM 1632 C CA . PHE B 1 56 ? -12.07 17.859 3.646 1 88.06 56 PHE B CA 1
ATOM 1633 C C . PHE B 1 56 ? -11.82 17.469 2.195 1 88.06 56 PHE B C 1
ATOM 1635 O O . PHE B 1 56 ? -10.703 17.109 1.828 1 88.06 56 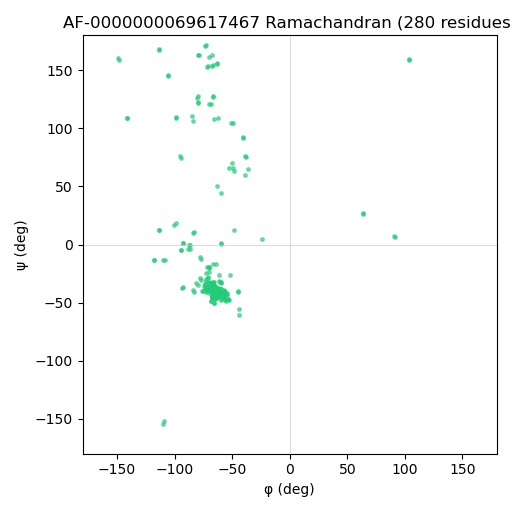PHE B O 1
ATOM 1642 N N . ASN B 1 57 ? -12.852 17.641 1.438 1 86.5 57 ASN B N 1
ATOM 1643 C CA . ASN B 1 57 ? -12.75 17.266 0.03 1 86.5 57 ASN B CA 1
ATOM 1644 C C . ASN B 1 57 ? -11.75 18.156 -0.711 1 86.5 57 ASN B C 1
ATOM 1646 O O . ASN B 1 57 ? -11.039 17.688 -1.6 1 86.5 57 ASN B O 1
ATOM 1650 N N . GLU B 1 58 ? -11.797 19.391 -0.34 1 90.12 58 GLU B N 1
ATOM 1651 C CA . GLU B 1 58 ? -10.859 20.312 -0.967 1 90.12 58 GLU B CA 1
ATOM 1652 C C . GLU B 1 58 ? -9.422 19.969 -0.602 1 90.12 58 GLU B C 1
ATOM 1654 O O . GLU B 1 58 ? -8.531 20.016 -1.455 1 90.12 58 GLU B O 1
ATOM 1659 N N . LYS B 1 59 ? -9.266 19.609 0.634 1 91.19 59 LYS B N 1
ATOM 1660 C CA . LYS B 1 59 ? -7.93 19.219 1.068 1 91.19 59 LYS B CA 1
ATOM 1661 C C . LYS B 1 59 ? -7.496 17.922 0.39 1 91.19 59 LYS B C 1
ATOM 1663 O O . LYS B 1 59 ? -6.352 17.797 -0.05 1 91.19 59 LYS B O 1
ATOM 1668 N N . ALA B 1 60 ? -8.367 17.016 0.283 1 91.31 60 ALA B N 1
ATOM 1669 C CA . ALA B 1 60 ? -8.078 15.758 -0.395 1 91.31 60 ALA B CA 1
ATOM 1670 C C . ALA B 1 60 ? -7.691 15.992 -1.852 1 91.31 60 ALA B C 1
ATOM 1672 O O . ALA B 1 60 ? -6.754 15.375 -2.359 1 91.31 60 ALA B O 1
ATOM 1673 N N . LYS B 1 61 ? -8.461 16.875 -2.414 1 91.81 61 LYS B N 1
ATOM 1674 C CA . LYS B 1 61 ? -8.18 17.203 -3.811 1 91.81 61 LYS B CA 1
ATOM 1675 C C . LYS B 1 61 ? -6.809 17.844 -3.963 1 91.81 61 LYS B C 1
ATOM 1677 O O . LYS B 1 61 ? -6.066 17.531 -4.898 1 91.81 61 LYS B O 1
ATOM 1682 N N . LEU B 1 62 ? -6.488 18.766 -3.145 1 92.75 62 LEU B N 1
ATOM 1683 C CA . LEU B 1 62 ? -5.188 19.422 -3.166 1 92.75 62 LEU B CA 1
ATOM 1684 C C . LEU B 1 62 ? -4.062 18.406 -2.986 1 92.75 62 LEU B C 1
ATOM 1686 O O . LEU B 1 62 ? -3.049 18.469 -3.688 1 92.75 62 LEU B O 1
ATOM 1690 N N . ILE B 1 63 ? -4.27 17.516 -2.119 1 93.88 63 ILE B N 1
ATOM 1691 C CA . ILE B 1 63 ? -3.275 16.484 -1.837 1 93.88 63 ILE B CA 1
ATOM 1692 C C . ILE B 1 63 ? -3.1 15.594 -3.061 1 93.88 63 ILE B C 1
ATOM 1694 O O . ILE B 1 63 ? -1.972 15.281 -3.455 1 93.88 63 ILE B O 1
ATOM 1698 N N . GLU B 1 64 ? -4.195 15.25 -3.625 1 92 64 GLU B N 1
ATOM 1699 C CA . GLU B 1 64 ? -4.184 14.406 -4.812 1 92 64 GLU B CA 1
ATOM 1700 C C . GLU B 1 64 ? -3.402 15.062 -5.949 1 92 64 GLU B C 1
ATOM 1702 O O . GLU B 1 64 ? -2.693 14.383 -6.695 1 92 64 GLU B O 1
ATOM 1707 N N . GLU B 1 65 ? -3.541 16.297 -6.047 1 92.19 65 GLU B N 1
ATOM 1708 C CA . GLU B 1 65 ? -2.904 17.047 -7.133 1 92.19 65 GLU B CA 1
ATOM 1709 C C . GLU B 1 65 ? -1.419 17.25 -6.855 1 92.19 65 GLU B C 1
ATOM 1711 O O . GLU B 1 65 ? -0.6 17.234 -7.773 1 92.19 65 GLU B O 1
ATOM 1716 N N . LYS B 1 66 ? -1.096 17.328 -5.691 1 93.69 66 LYS B N 1
ATOM 1717 C CA . LYS B 1 66 ? 0.254 17.734 -5.32 1 93.69 66 LYS B CA 1
ATOM 1718 C C . LYS B 1 66 ? 1.167 16.531 -5.137 1 93.69 66 LYS B C 1
ATOM 1720 O O . LYS B 1 66 ? 2.354 16.578 -5.473 1 93.69 66 LYS B O 1
ATOM 1725 N N . LEU B 1 67 ? 0.66 15.5 -4.621 1 93.5 67 LEU B N 1
ATOM 1726 C CA . LEU B 1 67 ? 1.497 14.367 -4.262 1 93.5 67 LEU B CA 1
ATOM 1727 C C . LEU B 1 67 ? 1.309 13.219 -5.246 1 93.5 67 LEU B C 1
ATOM 1729 O O . LEU B 1 67 ? 0.203 13 -5.746 1 93.5 67 LEU B O 1
ATOM 1733 N N . SER B 1 68 ? 2.402 12.539 -5.449 1 89.69 68 SER B N 1
ATOM 1734 C CA . SER B 1 68 ? 2.334 11.344 -6.273 1 89.69 68 SER B CA 1
ATOM 1735 C C . SER B 1 68 ? 1.794 10.156 -5.48 1 89.69 68 SER B C 1
ATOM 1737 O O . SER B 1 68 ? 1.759 10.195 -4.246 1 89.69 68 SER B O 1
ATOM 1739 N N . LEU B 1 69 ? 1.378 9.164 -6.223 1 84.88 69 LEU B N 1
ATOM 1740 C CA . LEU B 1 69 ? 0.909 7.926 -5.602 1 84.88 69 LEU B CA 1
ATOM 1741 C C . LEU B 1 69 ? 1.954 7.371 -4.641 1 84.88 69 LEU B C 1
ATOM 1743 O O . LEU B 1 69 ? 1.627 6.984 -3.516 1 84.88 69 LEU B O 1
ATOM 1747 N N . ASN B 1 70 ? 3.236 7.32 -5.094 1 83.5 70 ASN B N 1
ATOM 1748 C CA . ASN B 1 70 ? 4.312 6.785 -4.266 1 83.5 70 ASN B CA 1
ATOM 1749 C C . ASN B 1 70 ? 4.504 7.598 -2.99 1 83.5 70 ASN B C 1
ATOM 1751 O O . ASN B 1 70 ? 4.812 7.043 -1.935 1 83.5 70 ASN B O 1
ATOM 1755 N N . GLU B 1 71 ? 4.367 8.836 -3.117 1 91.25 71 GLU B N 1
ATOM 1756 C CA . GLU B 1 71 ? 4.484 9.688 -1.938 1 91.25 71 GLU B CA 1
ATOM 1757 C C . GLU B 1 71 ? 3.359 9.414 -0.943 1 91.25 71 GLU B C 1
ATOM 1759 O O . GLU B 1 71 ? 3.596 9.336 0.264 1 91.25 71 GLU B O 1
ATOM 1764 N N . LEU B 1 72 ? 2.16 9.258 -1.423 1 92.5 72 LEU B N 1
ATOM 1765 C CA . LEU B 1 72 ? 1.024 8.961 -0.557 1 92.5 72 LEU B CA 1
ATOM 1766 C C . LEU B 1 72 ? 1.214 7.617 0.149 1 92.5 72 LEU B C 1
ATOM 1768 O O . LEU B 1 72 ? 0.921 7.492 1.34 1 92.5 72 LEU B O 1
ATOM 1772 N N . ILE B 1 73 ? 1.729 6.719 -0.588 1 86.25 73 ILE B N 1
ATOM 1773 C CA . ILE B 1 73 ? 2.02 5.402 -0.03 1 86.25 73 ILE B CA 1
ATOM 1774 C C . ILE B 1 73 ? 3.104 5.523 1.039 1 86.25 73 ILE B C 1
ATOM 1776 O O . ILE B 1 73 ? 2.992 4.93 2.115 1 86.25 73 ILE B O 1
ATOM 1780 N N . THR B 1 74 ? 4.18 6.266 0.747 1 88.69 74 THR B N 1
ATOM 1781 C CA . THR B 1 74 ? 5.27 6.508 1.687 1 88.69 74 THR B CA 1
ATOM 1782 C C . THR B 1 74 ? 4.738 7.105 2.986 1 88.69 74 THR B C 1
ATOM 1784 O O . THR B 1 74 ? 5.102 6.66 4.074 1 88.69 74 THR B O 1
ATOM 1787 N N . ILE B 1 75 ? 3.811 8.047 2.848 1 94.81 75 ILE B N 1
ATOM 1788 C CA . ILE B 1 75 ? 3.229 8.719 4.004 1 94.81 75 ILE B CA 1
ATOM 1789 C C . ILE B 1 75 ? 2.383 7.73 4.805 1 94.81 75 ILE B C 1
ATOM 1791 O O . ILE B 1 75 ? 2.457 7.695 6.035 1 94.81 75 ILE B O 1
ATOM 1795 N N . SER B 1 76 ? 1.643 7.008 4.117 1 91.69 76 SER B N 1
ATOM 1796 C CA . SER B 1 76 ? 0.826 5.988 4.77 1 91.69 76 SER B CA 1
ATOM 1797 C C . SER B 1 76 ? 1.685 5.039 5.602 1 91.69 76 SER B C 1
ATOM 1799 O O . SER B 1 76 ? 1.287 4.633 6.695 1 91.69 76 SER B O 1
ATOM 1801 N N . ASN B 1 77 ? 2.807 4.672 5.07 1 87 77 ASN B N 1
ATOM 1802 C CA . ASN B 1 77 ? 3.729 3.781 5.766 1 87 77 ASN B CA 1
ATOM 1803 C C . ASN B 1 77 ? 4.379 4.469 6.965 1 87 77 ASN B C 1
ATOM 1805 O O . ASN B 1 77 ? 4.559 3.857 8.016 1 87 77 ASN B O 1
ATOM 1809 N N . LEU B 1 78 ? 4.672 5.719 6.781 1 91.19 78 LEU B N 1
ATOM 1810 C CA . LEU B 1 78 ? 5.309 6.504 7.832 1 91.19 78 LEU B CA 1
ATOM 1811 C C . LEU B 1 78 ? 4.375 6.68 9.023 1 91.19 78 LEU B C 1
ATOM 1813 O O . LEU B 1 78 ? 4.816 6.656 10.172 1 91.19 78 LEU B O 1
ATOM 1817 N N . LEU B 1 79 ? 3.141 6.754 8.719 1 92.75 79 LEU B N 1
ATOM 1818 C CA . LEU B 1 79 ? 2.137 6.988 9.75 1 92.75 79 LEU B CA 1
ATOM 1819 C C . LEU B 1 79 ? 1.577 5.668 10.273 1 92.75 79 LEU B C 1
ATOM 1821 O O . LEU B 1 79 ? 0.697 5.66 11.133 1 92.75 79 LEU B O 1
ATOM 1825 N N . LEU B 1 80 ? 2.105 4.629 9.734 1 86 80 LEU B N 1
ATOM 1826 C CA . LEU B 1 80 ? 1.754 3.275 10.148 1 86 80 LEU B CA 1
ATOM 1827 C C . LEU B 1 80 ? 0.283 2.986 9.867 1 86 80 LEU B C 1
ATOM 1829 O O . LEU B 1 80 ? -0.357 2.232 10.609 1 86 80 LEU B O 1
ATOM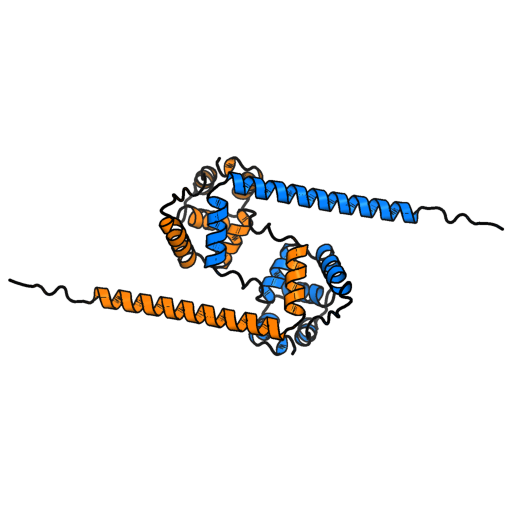 1833 N N . ILE B 1 81 ? -0.279 3.682 8.859 1 83.56 81 ILE B N 1
ATOM 1834 C CA . ILE B 1 81 ? -1.686 3.51 8.516 1 83.56 81 ILE B CA 1
ATOM 1835 C C . ILE B 1 81 ? -1.847 2.311 7.586 1 83.56 81 ILE B C 1
ATOM 1837 O O . ILE B 1 81 ? -2.855 1.604 7.641 1 83.56 81 ILE B O 1
ATOM 1841 N N . ASN B 1 82 ? -0.872 2.168 6.637 1 66.88 82 ASN B N 1
ATOM 1842 C CA . ASN B 1 82 ? -0.92 1.052 5.699 1 66.88 82 ASN B CA 1
ATOM 1843 C C . ASN B 1 82 ? -0.888 -0.291 6.422 1 66.88 82 ASN B C 1
ATOM 1845 O O . ASN B 1 82 ? -0.89 -1.346 5.785 1 66.88 82 ASN B O 1
ATOM 1849 N N . THR B 1 83 ? -0.83 -0.157 7.734 1 60.69 83 THR B N 1
ATOM 1850 C CA . THR B 1 83 ? -0.677 -1.355 8.555 1 60.69 83 THR B CA 1
ATOM 1851 C C . THR B 1 83 ? -2.029 -2.018 8.805 1 60.69 83 THR B C 1
ATOM 1853 O O . THR B 1 83 ? -2.115 -3.016 9.523 1 60.69 83 THR B O 1
ATOM 1856 N N . LYS B 1 84 ? -3.033 -1.446 8 1 61.72 84 LYS B N 1
ATOM 1857 C CA . LYS B 1 84 ? -4.316 -2.025 8.391 1 61.72 84 LYS B CA 1
ATOM 1858 C C . LYS B 1 84 ? -4.508 -3.406 7.766 1 61.72 84 LYS B C 1
ATOM 1860 O O . LYS B 1 84 ? -5.066 -4.305 8.398 1 61.72 84 LYS B O 1
ATOM 1865 N N . ASP B 1 85 ? -3.965 -3.564 6.492 1 72.12 85 ASP B N 1
ATOM 1866 C CA . ASP B 1 85 ? -4.188 -4.914 5.977 1 72.12 85 ASP B CA 1
ATOM 1867 C C . ASP B 1 85 ? -3.182 -5.898 6.562 1 72.12 85 ASP B C 1
ATOM 1869 O O . ASP B 1 85 ? -1.979 -5.633 6.578 1 72.12 85 ASP B O 1
ATOM 1873 N N . THR B 1 86 ? -3.691 -6.832 7.137 1 79.75 86 THR B N 1
ATOM 1874 C CA . THR B 1 86 ? -2.852 -7.91 7.645 1 79.75 86 THR B CA 1
ATOM 1875 C C . THR B 1 86 ? -2.205 -8.68 6.496 1 79.75 86 THR B C 1
ATOM 1877 O O . THR B 1 86 ? -2.658 -8.594 5.352 1 79.75 86 THR B O 1
ATOM 1880 N N . LYS B 1 87 ? -1.078 -9.297 6.754 1 85.19 87 LYS B N 1
ATOM 1881 C CA . LYS B 1 87 ? -0.475 -10.195 5.773 1 85.19 87 LYS B CA 1
ATOM 1882 C C . LYS B 1 87 ? -1.52 -11.125 5.164 1 85.19 87 LYS B C 1
ATOM 1884 O O . LYS B 1 87 ? -1.513 -11.367 3.953 1 85.19 87 LYS B O 1
ATOM 1889 N N . LYS B 1 88 ? -2.326 -11.508 6.09 1 88.06 88 LYS B N 1
ATOM 1890 C CA . LYS B 1 88 ? -3.369 -12.43 5.648 1 88.06 88 LYS B CA 1
ATOM 1891 C C . LYS B 1 88 ? -4.289 -11.766 4.625 1 88.06 88 LYS B C 1
ATOM 1893 O O . LYS B 1 88 ? -4.605 -12.367 3.596 1 88.06 88 LYS B O 1
ATOM 1898 N N . GLU B 1 89 ? -4.648 -10.57 4.914 1 87.25 89 GLU B N 1
ATOM 1899 C CA . GLU B 1 89 ? -5.559 -9.844 4.031 1 87.25 89 GLU B CA 1
ATOM 1900 C C . GLU B 1 89 ? -4.91 -9.578 2.676 1 87.25 89 GLU B C 1
ATOM 1902 O O . GLU B 1 89 ? -5.562 -9.711 1.636 1 87.25 89 GLU B O 1
ATOM 1907 N N . ILE B 1 90 ? -3.715 -9.227 2.652 1 89.62 90 ILE B N 1
ATOM 1908 C CA . ILE B 1 90 ? -3.014 -8.953 1.404 1 89.62 90 ILE B CA 1
ATOM 1909 C C . ILE B 1 90 ? -2.852 -10.242 0.604 1 89.62 90 ILE B C 1
ATOM 1911 O O . ILE B 1 90 ? -3.121 -10.266 -0.6 1 89.62 90 ILE B O 1
ATOM 1915 N N . ALA B 1 91 ? -2.428 -11.336 1.253 1 92.75 91 ALA B N 1
ATOM 1916 C CA . ALA B 1 91 ? -2.279 -12.641 0.605 1 92.75 91 ALA B CA 1
ATOM 1917 C C . ALA B 1 91 ? -3.588 -13.086 -0.04 1 92.75 91 ALA B C 1
ATOM 1919 O O . ALA B 1 91 ? -3.6 -13.539 -1.188 1 92.75 91 ALA B O 1
ATOM 1920 N N . GLN B 1 92 ? -4.633 -12.883 0.715 1 90.75 92 GLN B N 1
ATOM 1921 C CA . GLN B 1 92 ? -5.938 -13.289 0.208 1 90.75 92 GLN B CA 1
ATOM 1922 C C . GLN B 1 92 ? -6.352 -12.438 -0.99 1 90.75 92 GLN B C 1
ATOM 1924 O O . GLN B 1 92 ? -6.945 -12.945 -1.943 1 90.75 92 GLN B O 1
ATOM 1929 N N . ARG B 1 93 ? -6.062 -11.195 -0.93 1 90 93 ARG B N 1
ATOM 1930 C CA . ARG B 1 93 ? -6.383 -10.305 -2.043 1 90 93 ARG B CA 1
ATOM 1931 C C . ARG B 1 93 ? -5.613 -10.703 -3.299 1 90 93 ARG B C 1
ATOM 1933 O O . ARG B 1 93 ? -6.188 -10.758 -4.391 1 90 93 ARG B O 1
ATOM 1940 N N . LEU B 1 94 ? -4.387 -10.977 -3.08 1 93.62 94 LEU B N 1
ATOM 1941 C CA . LEU B 1 94 ? -3.553 -11.406 -4.195 1 93.62 94 LEU B CA 1
ATOM 1942 C C . LEU B 1 94 ? -4.102 -12.68 -4.832 1 93.62 94 LEU B C 1
ATOM 1944 O O . LEU B 1 94 ? -4.25 -12.75 -6.051 1 93.62 94 LEU B O 1
ATOM 1948 N N . LEU B 1 95 ? -4.43 -13.641 -4.004 1 92.44 95 LEU B N 1
ATOM 1949 C CA . LEU B 1 95 ? -4.941 -14.922 -4.488 1 92.44 95 LEU B CA 1
ATOM 1950 C C . LEU B 1 95 ? -6.277 -14.742 -5.199 1 92.44 95 LEU B C 1
ATOM 1952 O O . LEU B 1 95 ? -6.539 -15.391 -6.211 1 92.44 95 LEU B O 1
ATOM 1956 N N . THR B 1 96 ? -7.07 -13.836 -4.684 1 90.06 96 THR B N 1
ATOM 1957 C CA . THR B 1 96 ? -8.367 -13.547 -5.289 1 90.06 96 THR B CA 1
ATOM 1958 C C . THR B 1 96 ? -8.195 -12.992 -6.695 1 90.06 96 THR B C 1
ATOM 1960 O O . THR B 1 96 ? -8.898 -13.398 -7.621 1 90.06 96 THR B O 1
ATOM 1963 N N . HIS B 1 97 ? -7.238 -12.094 -6.852 1 90.69 97 HIS B N 1
ATOM 1964 C CA . HIS B 1 97 ? -6.988 -11.5 -8.156 1 90.69 97 HIS B CA 1
ATOM 1965 C C . HIS B 1 97 ? -6.363 -12.516 -9.109 1 90.69 97 HIS B C 1
ATOM 1967 O O . HIS B 1 97 ? -6.602 -12.461 -10.32 1 90.69 97 HIS B O 1
ATOM 1973 N N . LEU B 1 98 ? -5.645 -13.461 -8.539 1 93.25 98 LEU B N 1
ATOM 1974 C CA . LEU B 1 98 ? -4.887 -14.375 -9.375 1 93.25 98 LEU B CA 1
ATOM 1975 C C . LEU B 1 98 ? -5.68 -15.656 -9.641 1 93.25 98 LEU B C 1
ATOM 1977 O O . LEU B 1 98 ? -5.227 -16.531 -10.391 1 93.25 98 LEU B O 1
ATOM 1981 N N . ARG B 1 99 ? -6.762 -15.703 -9.023 1 89.25 99 ARG B N 1
ATOM 1982 C CA . ARG B 1 99 ? -7.617 -16.859 -9.289 1 89.25 99 ARG B CA 1
ATOM 1983 C C . ARG B 1 99 ? -8.141 -16.828 -10.727 1 89.25 99 ARG B C 1
ATOM 1985 O O . ARG B 1 99 ? -8.344 -17.875 -11.336 1 89.25 99 ARG B O 1
ATOM 1992 N N . ASP B 1 100 ? -8.352 -15.719 -11.234 1 88.25 100 ASP B N 1
ATOM 1993 C CA . ASP B 1 100 ? -8.828 -15.516 -12.594 1 88.25 100 ASP B CA 1
ATOM 1994 C C . ASP B 1 100 ? -8.148 -14.312 -13.242 1 88.25 100 ASP B C 1
ATOM 1996 O O . ASP B 1 100 ? -8.516 -13.164 -12.977 1 88.25 100 ASP B O 1
ATOM 2000 N N . LEU B 1 101 ? -7.293 -14.555 -14.172 1 91.56 101 LEU B N 1
ATOM 2001 C CA . LEU B 1 101 ? -6.48 -13.508 -14.781 1 91.56 101 LEU B CA 1
ATOM 2002 C C . LEU B 1 101 ? -7.336 -12.594 -15.648 1 91.56 101 LEU B C 1
ATOM 2004 O O . LEU B 1 101 ? -6.938 -11.469 -15.953 1 91.56 101 LEU B O 1
ATOM 2008 N N . ASN B 1 102 ? -8.539 -13.164 -16.016 1 89.81 102 ASN B N 1
ATOM 2009 C CA . ASN B 1 102 ? -9.445 -12.305 -16.766 1 89.81 102 ASN B CA 1
ATOM 2010 C C . ASN B 1 102 ? -9.953 -11.148 -15.914 1 89.81 102 ASN B C 1
ATOM 2012 O O . ASN B 1 102 ? -10.102 -10.023 -16.406 1 89.81 102 ASN B O 1
ATOM 2016 N N . VAL B 1 103 ? -10.242 -11.516 -14.719 1 85.69 103 VAL B N 1
ATOM 2017 C CA . VAL B 1 103 ? -10.703 -10.5 -13.773 1 85.69 103 VAL B CA 1
ATOM 2018 C C . VAL B 1 103 ? -9.586 -9.5 -13.5 1 85.69 103 VAL B C 1
ATOM 2020 O O . VAL B 1 103 ? -9.828 -8.289 -13.461 1 85.69 103 VAL B O 1
ATOM 2023 N N . LEU B 1 104 ? -8.375 -10 -13.305 1 89.19 104 LEU B N 1
ATOM 2024 C CA . LEU B 1 104 ? -7.219 -9.148 -13.07 1 89.19 104 LEU B CA 1
ATOM 2025 C C . LEU B 1 104 ? -6.988 -8.211 -14.25 1 89.19 104 LEU B C 1
ATOM 2027 O O . LEU B 1 104 ? -6.766 -7.012 -14.062 1 89.19 104 LEU B O 1
ATOM 2031 N N . ASN B 1 105 ? -7.129 -8.766 -15.469 1 91.25 105 ASN B N 1
ATOM 2032 C CA . ASN B 1 105 ? -6.949 -7.98 -16.688 1 91.25 105 ASN B CA 1
ATOM 2033 C C . ASN B 1 105 ? -7.969 -6.848 -16.766 1 91.25 105 ASN B C 1
ATOM 2035 O O . ASN B 1 105 ? -7.633 -5.73 -17.172 1 91.25 105 ASN B O 1
ATOM 2039 N N . GLN B 1 106 ? -9.172 -7.117 -16.438 1 87.81 106 GLN B N 1
ATOM 2040 C CA . GLN B 1 106 ? -10.242 -6.121 -16.469 1 87.81 106 GLN B CA 1
ATOM 2041 C C . GLN B 1 106 ? -9.953 -4.988 -15.484 1 87.81 106 GLN B C 1
ATOM 2043 O O . GLN B 1 106 ? -10.211 -3.822 -15.781 1 87.81 106 GLN B O 1
ATOM 2048 N N . SER B 1 107 ? -9.422 -5.422 -14.328 1 84.19 107 SER B N 1
ATOM 2049 C CA . SER B 1 107 ? -9.117 -4.426 -13.305 1 84.19 107 SER B CA 1
ATOM 2050 C C . SER B 1 107 ? -8 -3.488 -13.766 1 84.19 107 SER B C 1
ATOM 2052 O O . SER B 1 107 ? -8.008 -2.299 -13.445 1 84.19 107 SER B O 1
ATOM 2054 N N . ILE B 1 108 ? -7.074 -3.975 -14.477 1 84.12 108 ILE B N 1
ATOM 2055 C CA . ILE B 1 108 ? -5.938 -3.193 -14.938 1 84.12 108 ILE B CA 1
ATOM 2056 C C . ILE B 1 108 ? -6.383 -2.246 -16.047 1 84.12 108 ILE B C 1
ATOM 2058 O O . ILE B 1 108 ? -5.98 -1.079 -16.078 1 84.12 108 ILE B O 1
ATOM 2062 N N . ILE B 1 109 ? -7.254 -2.65 -16.906 1 82 109 ILE B N 1
ATOM 2063 C CA . ILE B 1 109 ? -7.758 -1.844 -18.016 1 82 109 ILE B CA 1
ATOM 2064 C C . ILE B 1 109 ? -8.609 -0.694 -17.469 1 82 109 ILE B C 1
ATOM 2066 O O . ILE B 1 109 ? -8.469 0.45 -17.906 1 82 109 ILE B O 1
ATOM 2070 N N . ARG B 1 110 ? -9.492 -1.046 -16.594 1 74.81 110 ARG B N 1
ATOM 2071 C CA . ARG B 1 110 ? -10.383 -0.044 -16 1 74.81 110 ARG B CA 1
ATOM 2072 C C . ARG B 1 110 ? -9.578 1.068 -15.336 1 74.81 110 ARG B C 1
ATOM 2074 O O . ARG B 1 110 ? -9.945 2.242 -15.43 1 74.81 110 ARG B O 1
ATOM 2081 N N . GLU B 1 111 ? -8.492 0.683 -14.664 1 73.25 111 GLU B N 1
ATOM 2082 C CA . GLU B 1 111 ? -7.645 1.654 -13.984 1 73.25 111 GLU B CA 1
ATOM 2083 C C . GLU B 1 111 ? -6.93 2.564 -14.977 1 73.25 111 GLU B C 1
ATOM 2085 O O . GLU B 1 111 ? -6.824 3.773 -14.758 1 73.25 111 GLU B O 1
ATOM 2090 N N . ASN B 1 112 ? -6.566 2.006 -15.992 1 72.25 112 ASN B N 1
ATOM 2091 C CA . ASN B 1 112 ? -5.887 2.783 -17.016 1 72.25 112 ASN B CA 1
ATOM 2092 C C . ASN B 1 112 ? -6.844 3.744 -17.719 1 72.25 112 ASN B C 1
ATOM 2094 O O . ASN B 1 112 ? -6.465 4.871 -18.047 1 72.25 112 ASN B O 1
ATOM 2098 N N . ASP B 1 113 ? -8.047 3.281 -17.812 1 72 113 ASP B N 1
ATOM 2099 C CA . ASP B 1 113 ? -9.07 4.129 -18.422 1 72 113 ASP B CA 1
ATOM 2100 C C . ASP B 1 113 ? -9.453 5.281 -17.5 1 72 113 ASP B C 1
ATOM 2102 O O . ASP B 1 113 ? -9.664 6.406 -17.953 1 72 113 ASP B O 1
ATOM 2106 N N . SER B 1 114 ? -9.523 4.934 -16.25 1 67.19 114 SER B N 1
ATOM 2107 C CA . SER B 1 114 ? -9.867 5.961 -15.273 1 67.19 114 SER B CA 1
ATOM 2108 C C . SER B 1 114 ? -8.781 7.035 -15.203 1 67.19 114 SER B C 1
ATOM 2110 O O . SER B 1 114 ? -9.094 8.227 -15.094 1 67.19 114 SER B O 1
ATOM 2112 N N . GLU B 1 115 ? -7.609 6.559 -15.266 1 66.44 115 GLU B N 1
ATOM 2113 C CA . GLU B 1 115 ? -6.504 7.512 -15.234 1 66.44 115 GLU B CA 1
ATOM 2114 C C . GLU B 1 115 ? -6.508 8.398 -16.469 1 66.44 115 GLU B C 1
ATOM 2116 O O . GLU B 1 115 ? -6.254 9.602 -16.375 1 66.44 115 GLU B O 1
ATOM 2121 N N . ALA B 1 116 ? -6.871 7.828 -17.547 1 67.44 116 ALA B N 1
ATOM 2122 C CA . ALA B 1 116 ? -6.961 8.578 -18.797 1 67.44 116 ALA B CA 1
ATOM 2123 C C . ALA B 1 116 ? -8.094 9.602 -18.75 1 67.44 116 ALA B C 1
ATOM 2125 O O . ALA B 1 116 ? -7.941 10.734 -19.203 1 67.44 116 ALA B O 1
ATOM 2126 N N . GLU B 1 117 ? -9.094 9.156 -18.109 1 67.62 117 GLU B N 1
ATOM 2127 C CA . GLU B 1 117 ? -10.234 10.055 -17.969 1 67.62 117 GLU B CA 1
ATOM 2128 C C . GLU B 1 117 ? -9.906 11.219 -17.031 1 67.62 117 GLU B C 1
ATOM 2130 O O . GLU B 1 117 ? -10.273 12.359 -17.312 1 67.62 117 GLU B O 1
ATOM 2135 N N . ASN B 1 118 ? -9.25 10.867 -16 1 64.56 118 ASN B N 1
ATOM 2136 C CA . ASN B 1 118 ? -8.852 11.906 -15.055 1 64.56 118 ASN B CA 1
ATOM 2137 C C . ASN B 1 118 ? -7.883 12.898 -15.688 1 64.56 118 ASN B C 1
ATOM 2139 O O . ASN B 1 118 ? -7.973 14.102 -15.438 1 64.56 118 ASN B O 1
ATOM 2143 N N . GLU B 1 119 ? -7.039 12.336 -16.484 1 66.94 119 GLU B N 1
ATOM 2144 C CA . GLU B 1 119 ? -6.082 13.188 -17.188 1 66.94 119 GLU B CA 1
ATOM 2145 C C . GLU B 1 119 ? -6.785 14.078 -18.219 1 66.94 119 GLU B C 1
ATOM 2147 O O . GLU B 1 119 ? -6.457 15.266 -18.344 1 66.94 119 GLU B O 1
ATOM 2152 N N . GLN B 1 120 ? -7.691 13.523 -18.844 1 68.56 120 GLN B N 1
ATOM 2153 C CA . GLN B 1 120 ? -8.461 14.289 -19.828 1 68.56 120 GLN B CA 1
ATOM 2154 C C . GLN B 1 120 ? -9.281 15.375 -19.141 1 68.56 120 GLN B C 1
ATOM 2156 O O . GLN B 1 120 ? -9.375 16.5 -19.656 1 68.56 120 GLN B O 1
ATOM 2161 N N . ASN B 1 121 ? -9.82 14.961 -18.047 1 64.88 121 ASN B N 1
ATOM 2162 C CA . ASN B 1 121 ? -10.586 15.938 -17.281 1 64.88 121 ASN B CA 1
ATOM 2163 C C . ASN B 1 121 ? -9.711 17.078 -16.781 1 64.88 121 ASN B C 1
ATOM 2165 O O . ASN B 1 121 ? -10.117 18.234 -16.797 1 64.88 121 ASN B O 1
ATOM 2169 N N . ARG B 1 122 ? -8.555 16.781 -16.297 1 62.47 122 ARG B N 1
ATOM 2170 C CA . ARG B 1 122 ? -7.613 17.797 -15.844 1 62.47 122 ARG B CA 1
ATOM 2171 C C . ARG B 1 122 ? -7.207 18.719 -16.984 1 62.47 122 ARG B C 1
ATOM 2173 O O . ARG B 1 122 ? -7.145 19.938 -16.812 1 62.47 122 ARG B O 1
ATOM 2180 N N . LYS B 1 123 ? -6.992 18.156 -18.094 1 75.19 123 LYS B N 1
ATOM 2181 C CA . LYS B 1 123 ? -6.617 18.938 -19.281 1 75.19 123 LYS B CA 1
ATOM 2182 C C . LYS B 1 123 ? -7.766 19.828 -19.734 1 75.19 123 LYS B C 1
ATOM 2184 O O . LYS B 1 123 ? -7.547 20.969 -20.141 1 75.19 123 LYS B O 1
ATOM 2189 N N . SER B 1 124 ? -8.914 19.25 -19.625 1 71.31 124 SER B N 1
ATOM 2190 C CA . SER B 1 124 ? -10.102 20 -20.016 1 71.31 124 SER B CA 1
ATOM 2191 C C . SER B 1 124 ? -10.328 21.172 -19.062 1 71.31 124 SER B C 1
ATOM 2193 O O . SER B 1 124 ? -10.688 22.281 -19.5 1 71.31 124 SER B O 1
ATOM 2195 N N . LEU B 1 125 ? -10.125 20.969 -17.844 1 66.38 125 LEU B N 1
ATOM 2196 C CA . LEU B 1 125 ? -10.266 22 -16.828 1 66.38 125 LEU B CA 1
ATOM 2197 C C . LEU B 1 125 ? -9.188 23.062 -16.984 1 66.38 125 LEU B C 1
ATOM 2199 O O . LEU B 1 125 ? -9.461 24.266 -16.812 1 66.38 125 LEU B O 1
ATOM 2203 N N . GLU B 1 126 ? -8.031 22.594 -17.281 1 70.19 126 GLU B N 1
ATOM 2204 C CA . GLU B 1 126 ? -6.93 23.516 -17.531 1 70.19 126 GLU B CA 1
ATOM 2205 C C . GLU B 1 126 ? -7.211 24.391 -18.734 1 70.19 126 GLU B C 1
ATOM 2207 O O . GLU B 1 126 ? -6.965 25.609 -18.719 1 70.19 126 GLU B O 1
ATOM 2212 N N . ILE B 1 127 ? -7.742 23.844 -19.781 1 71.62 127 ILE B N 1
ATOM 2213 C CA . ILE B 1 127 ? -8.094 24.562 -21 1 71.62 127 ILE B CA 1
ATOM 2214 C C . ILE B 1 127 ? -9.234 25.531 -20.719 1 71.62 127 ILE B C 1
ATOM 2216 O O . ILE B 1 127 ? -9.203 26.672 -21.172 1 71.62 127 ILE B O 1
ATOM 2220 N N . LEU B 1 128 ? -10.133 25.125 -19.984 1 68.62 128 LEU B N 1
ATOM 2221 C CA . LEU B 1 128 ? -11.266 25.953 -19.594 1 68.62 128 LEU B CA 1
ATOM 2222 C C . LEU B 1 128 ? -10.812 27.125 -18.734 1 68.62 128 LEU B C 1
ATOM 2224 O O . LEU B 1 128 ? -11.305 28.25 -18.875 1 68.62 128 LEU B O 1
ATOM 2228 N N . SER B 1 129 ? -9.938 26.859 -17.875 1 68.88 129 SER B N 1
ATOM 2229 C CA . SER B 1 129 ? -9.406 27.906 -17.016 1 68.88 129 SER B CA 1
ATOM 2230 C C . SER B 1 129 ? -8.602 28.938 -17.812 1 68.88 129 SER B C 1
ATOM 2232 O O . SER B 1 129 ? -8.68 30.141 -17.547 1 68.88 129 SER B O 1
ATOM 2234 N N . GLU B 1 130 ? -7.938 28.484 -18.75 1 70.75 130 GLU B N 1
ATOM 2235 C CA . GLU B 1 130 ? -7.16 29.375 -19.609 1 70.75 130 GLU B CA 1
ATOM 2236 C C . GLU B 1 130 ? -8.07 30.203 -20.516 1 70.75 130 GLU B C 1
ATOM 2238 O O . GLU B 1 130 ? -7.781 31.375 -20.781 1 70.75 130 GLU B O 1
ATOM 2243 N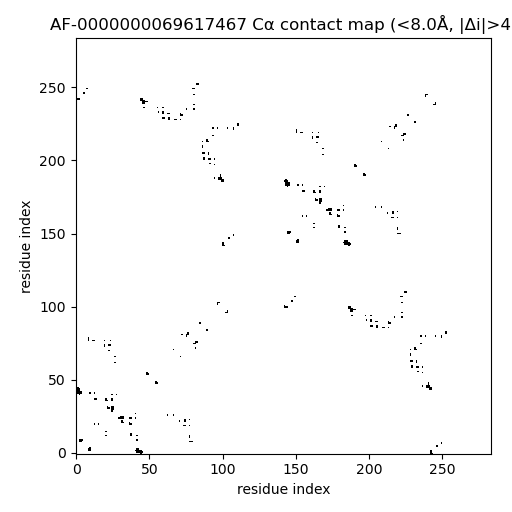 N . GLU B 1 131 ? -9.102 29.656 -20.953 1 65.81 131 GLU B N 1
ATOM 2244 C CA . GLU B 1 131 ? -10.062 30.344 -21.828 1 65.81 131 GLU B CA 1
ATOM 2245 C C . GLU B 1 131 ? -10.867 31.391 -21.031 1 65.81 131 GLU B C 1
ATOM 2247 O O . GLU B 1 131 ? -11.219 32.438 -21.578 1 65.81 131 GLU B O 1
ATOM 2252 N N . SER B 1 132 ? -11.18 31.125 -19.891 1 59.09 132 SER B N 1
ATOM 2253 C CA . SER B 1 132 ? -11.906 32.062 -19.031 1 59.09 132 SER B CA 1
ATOM 2254 C C . SER B 1 132 ? -11.055 33.281 -18.703 1 59.09 132 SER B C 1
ATOM 2256 O O . SER B 1 132 ? -11.586 34.375 -18.484 1 59.09 132 SER B O 1
ATOM 2258 N N . VAL B 1 133 ? -9.781 33.094 -18.609 1 61.31 133 VAL B N 1
ATOM 2259 C CA . VAL B 1 133 ? -8.891 34.219 -18.312 1 61.31 133 VAL B CA 1
ATOM 2260 C C . VAL B 1 133 ? -8.789 35.125 -19.531 1 61.31 133 VAL B C 1
ATOM 2262 O O . VAL B 1 133 ? -8.539 36.344 -19.391 1 61.31 133 VAL B O 1
ATOM 2265 N N . GLN B 1 134 ? -9.016 34.625 -20.688 1 53.38 134 GLN B N 1
ATOM 2266 C CA . GLN B 1 134 ? -8.82 35.406 -21.891 1 53.38 134 GLN B CA 1
ATOM 2267 C C . GLN B 1 134 ? -10.07 36.219 -22.219 1 53.38 134 GLN B C 1
ATOM 2269 O O . GLN B 1 134 ? -10.102 36.938 -23.219 1 53.38 134 GLN B O 1
ATOM 2274 N N . LEU B 1 135 ? -11.078 36.062 -21.5 1 48.56 135 LEU B N 1
ATOM 2275 C CA . LEU B 1 135 ? -12.195 36.938 -21.844 1 48.56 135 LEU B CA 1
ATOM 2276 C C . LEU B 1 135 ? -11.859 38.406 -21.578 1 48.56 135 LEU B C 1
ATOM 2278 O O . LEU B 1 135 ? -11.422 38.75 -20.484 1 48.56 135 LEU B O 1
ATOM 2282 N N . PRO B 1 136 ? -11.656 39.156 -22.656 1 45.88 136 PRO B N 1
ATOM 2283 C CA . PRO B 1 136 ? -11.289 40.594 -22.688 1 45.88 136 PRO B CA 1
ATOM 2284 C C . PRO B 1 136 ? -12.18 41.438 -21.797 1 45.88 136 PRO B C 1
ATOM 2286 O O . PRO B 1 136 ? -13.398 41.25 -21.766 1 45.88 136 PRO B O 1
ATOM 2289 N N . VAL B 1 137 ? -11.703 41.875 -20.641 1 44.31 137 VAL B N 1
ATOM 2290 C CA . VAL B 1 137 ? -12.25 43 -19.891 1 44.31 137 VAL B CA 1
ATOM 2291 C C . VAL B 1 137 ? -12.656 44.094 -20.859 1 44.31 137 VAL B C 1
ATOM 2293 O O . VAL B 1 137 ? -11.82 44.625 -21.609 1 44.31 137 VAL B O 1
ATOM 2296 N N . HIS B 1 138 ? -13.727 43.969 -21.547 1 43.47 138 HIS B N 1
ATOM 2297 C CA . HIS B 1 138 ? -14.289 45.094 -22.266 1 43.47 138 HIS B CA 1
ATOM 2298 C C . HIS B 1 138 ? -14.203 46.375 -21.438 1 43.47 138 HIS B C 1
ATOM 2300 O O . HIS B 1 138 ? -14.672 46.406 -20.297 1 43.47 138 HIS B O 1
ATOM 2306 N N . ASN B 1 139 ? -13.141 47.125 -21.625 1 41.12 139 ASN B N 1
ATOM 2307 C CA . ASN B 1 139 ? -13.078 48.531 -21.297 1 41.12 139 ASN B CA 1
ATOM 2308 C C . ASN B 1 139 ? -14.391 49.25 -21.625 1 41.12 139 ASN B C 1
ATOM 2310 O O . ASN B 1 139 ? -14.727 49.438 -22.797 1 41.12 139 ASN B O 1
ATOM 2314 N N . VAL B 1 140 ? -15.492 48.844 -21.031 1 35.03 140 VAL B N 1
ATOM 2315 C CA . VAL B 1 140 ? -16.688 49.656 -21.188 1 35.03 140 VAL B CA 1
ATOM 2316 C C . VAL B 1 140 ? -16.391 51.094 -20.812 1 35.03 140 VAL B C 1
ATOM 2318 O O . VAL B 1 140 ? -16.141 51.406 -19.656 1 35.03 140 VAL B O 1
ATOM 2321 N N . TYR B 1 141 ? -15.531 51.688 -21.641 1 38.69 141 TYR B N 1
ATOM 2322 C CA . TYR B 1 141 ? -15.492 53.125 -21.688 1 38.69 141 TYR B CA 1
ATOM 2323 C C . TYR B 1 141 ? -16.891 53.719 -21.844 1 38.69 141 TYR B C 1
ATOM 2325 O O . TYR B 1 141 ? -17.609 53.375 -22.797 1 38.69 141 TYR B O 1
ATOM 2333 N N . HIS B 1 142 ? -17.812 53.562 -20.812 1 30.64 142 HIS B N 1
ATOM 2334 C CA . HIS B 1 142 ? -18.703 54.719 -20.844 1 30.64 142 HIS B CA 1
ATOM 2335 C C . HIS B 1 142 ? -17.984 55.969 -20.391 1 30.64 142 HIS B C 1
ATOM 2337 O O . HIS B 1 142 ? -17.125 55.938 -19.5 1 30.64 142 HIS B O 1
#

pLDDT: mean 82.31, std 15.25, range [30.61, 96.75]